Protein AF-A0A8T5GH36-F1 (afdb_monomer)

Sequence (280 aa):
MNLATSFGPLHVPHSVSSERVNAVKRALQWCDAITEGTSLWQRNTVEKHVVVERFVNGARVTLSPILAARQDFGDDKTGFSRHHLPVTVNDRPICVVPKRGILERNKSLLLHTDLVASLLLLLGSEDPPLEELPKTLGKVLYPKAFPGGRFDIFFSPERQRLHERFHDEVGTEEEAMAFFGALDERSWVHCLPLLDPHIYPECARFHAERILSRGIERRNGINIVWALDIIHTLDPEHYNERLPIFMSHPAEDVAQYAIENYQAVDSEDAWGAFSPLLGH

pLDDT: mean 86.12, std 11.24, range [41.28, 96.88]

Solvent-accessible surface area (backbone atoms only — not comparable to full-atom values): 16245 Å² total; per-residue (Å²): 89,79,42,86,50,96,36,29,78,42,80,43,62,88,87,61,52,70,66,58,52,53,50,48,51,53,26,50,51,47,40,48,53,56,46,70,73,37,88,72,45,44,81,43,80,54,100,74,27,37,32,40,31,33,76,46,84,90,39,44,39,38,38,32,58,50,51,15,44,38,46,63,71,67,49,76,87,67,87,49,61,90,76,41,44,53,34,26,49,72,88,39,80,46,78,41,62,78,70,89,85,63,54,71,85,55,54,79,71,56,46,41,24,50,53,48,31,49,47,55,56,52,54,69,42,99,77,47,65,69,93,78,43,56,69,58,55,33,33,74,51,38,48,90,81,47,72,87,53,89,64,53,72,78,67,36,70,65,52,53,51,50,52,53,46,44,69,75,67,39,91,48,49,70,40,46,44,52,54,55,69,72,44,53,81,74,61,40,66,73,48,53,86,73,50,45,57,88,78,25,45,68,46,36,48,54,52,21,51,58,50,61,73,62,48,85,81,59,86,57,36,70,59,50,46,49,24,51,52,52,40,41,74,77,39,57,88,60,34,59,79,61,25,63,80,33,46,78,36,92,38,65,68,31,11,50,51,25,57,75,69,48,72,62,89,46,73,65,52,38,45,67,63,49,57,78,75,66,67,134

Foldseek 3Di:
DWDQAPFFIADADPPDDPVLVVVLRVLSVLVVCLQVVAPQWDWDADPRGTWIWHDFQNKIKIFGSRLLSCLLRPDPPSPDDRQAGQMDINNHGWGDHDDPPQDPVVSNVDRSSNVSSVVSNQSRDNDRDLVPDRLRRSCVRPVVVRDDDPCCLVDVPLLVVLLVCCVVQDQALVSLQVSLVPDDPVSNLSCLVVDDCVRHVPSNQVQLCVVCVVDLPDLPLVSVLSSLVSCCVNPVPCSLVSLLSQLPRPHPSSNVSSVVPHDQPDPVSVCVSCVVVPDD

Nearest PDB structures (foldseek):
  7q1e-assembly1_D  TM=4.147E-01  e=7.047E-01  synthetic construct
  8rbz-assembly1_d  TM=4.712E-01  e=3.168E+00  Homo sapiens
  7cbb-assembly2_B  TM=3.049E-01  e=5.779E+00  Staphylococcus aureus
  8i79-assembly1_J  TM=2.086E-01  e=4.972E+00  Homo sapiens

Structure (mmCIF, N/CA/C/O backbone):
data_AF-A0A8T5GH36-F1
#
_entry.id   AF-A0A8T5GH36-F1
#
loop_
_atom_site.group_PDB
_atom_site.id
_atom_site.type_symbol
_atom_site.label_atom_id
_atom_site.label_alt_id
_atom_site.label_comp_id
_atom_site.label_asym_id
_atom_site.label_entity_id
_atom_site.label_seq_id
_atom_site.pdbx_PDB_ins_code
_atom_site.Cartn_x
_atom_site.Cartn_y
_atom_site.Cartn_z
_atom_site.occupancy
_atom_site.B_iso_or_equiv
_atom_site.auth_seq_id
_atom_site.auth_comp_id
_atom_site.auth_asym_id
_atom_site.auth_atom_id
_atom_site.pdbx_PDB_model_num
ATOM 1 N N . MET A 1 1 ? -27.228 -10.750 -2.777 1.00 87.12 1 MET A N 1
ATOM 2 C CA . MET A 1 1 ? -28.145 -10.246 -1.715 1.00 87.12 1 MET A CA 1
ATOM 3 C C . MET A 1 1 ? -27.610 -8.915 -1.202 1.00 87.12 1 MET A C 1
ATOM 5 O O . MET A 1 1 ? -26.400 -8.780 -1.154 1.00 87.12 1 MET A O 1
ATOM 9 N N . ASN A 1 2 ? -28.451 -7.952 -0.815 1.00 87.50 2 ASN A N 1
ATOM 10 C CA . ASN A 1 2 ? -27.979 -6.704 -0.197 1.00 87.50 2 ASN A CA 1
ATOM 11 C C . ASN A 1 2 ? -28.231 -6.731 1.314 1.00 87.50 2 ASN A C 1
ATOM 13 O O . ASN A 1 2 ? -29.319 -7.097 1.754 1.00 87.50 2 ASN A O 1
ATOM 17 N N . LEU A 1 3 ? -27.225 -6.349 2.094 1.00 88.69 3 LEU A N 1
ATOM 18 C CA . LEU A 1 3 ? -27.302 -6.183 3.540 1.00 88.69 3 LEU A CA 1
ATOM 19 C C . LEU A 1 3 ? -27.281 -4.698 3.885 1.00 88.69 3 LEU A C 1
ATOM 21 O O . LEU A 1 3 ? -26.401 -3.965 3.436 1.00 88.69 3 LEU A O 1
ATOM 25 N N . ALA A 1 4 ? -28.235 -4.270 4.707 1.00 88.56 4 ALA A N 1
ATOM 26 C CA . ALA A 1 4 ? -28.170 -2.977 5.371 1.00 88.56 4 ALA A CA 1
ATOM 27 C C . ALA A 1 4 ? -27.301 -3.113 6.628 1.00 88.56 4 ALA A C 1
ATOM 29 O O . ALA A 1 4 ? -27.509 -4.027 7.428 1.00 88.56 4 ALA A O 1
ATOM 30 N N . THR A 1 5 ? -26.320 -2.228 6.782 1.00 92.75 5 THR A N 1
ATOM 31 C CA . THR A 1 5 ? -25.414 -2.182 7.938 1.00 92.75 5 THR A CA 1
ATOM 32 C C . THR A 1 5 ? -25.326 -0.745 8.446 1.00 92.75 5 THR A C 1
ATOM 34 O O . THR A 1 5 ? -25.625 0.183 7.690 1.00 92.75 5 THR A O 1
ATOM 37 N N . SER A 1 6 ? -24.887 -0.542 9.691 1.00 90.69 6 SER A N 1
ATOM 38 C CA . SER A 1 6 ? -24.640 0.803 10.236 1.00 90.69 6 SER A CA 1
ATOM 39 C C . SER A 1 6 ? -23.535 1.557 9.484 1.00 90.69 6 SER A C 1
ATOM 41 O O . SER A 1 6 ? -23.492 2.783 9.516 1.00 90.69 6 SER A O 1
ATOM 43 N N . PHE A 1 7 ? -22.704 0.838 8.719 1.00 94.44 7 PHE A N 1
ATOM 44 C CA . PHE A 1 7 ? -21.643 1.402 7.885 1.00 94.44 7 PHE A CA 1
ATOM 45 C C . PHE A 1 7 ? -22.037 1.602 6.413 1.00 94.44 7 PHE A C 1
ATOM 47 O O . PHE A 1 7 ? -21.205 1.970 5.580 1.00 94.44 7 PHE A O 1
ATOM 54 N N . GLY A 1 8 ? -23.313 1.386 6.079 1.00 92.31 8 GLY A N 1
ATOM 55 C CA . GLY A 1 8 ? -23.867 1.545 4.736 1.00 92.31 8 GLY A CA 1
ATOM 56 C C . GLY A 1 8 ? -24.251 0.218 4.066 1.00 92.31 8 GLY A C 1
ATOM 57 O O . GLY A 1 8 ? -24.206 -0.851 4.685 1.00 92.31 8 GLY A O 1
ATOM 58 N N . PRO A 1 9 ? -24.685 0.264 2.796 1.00 91.69 9 PRO A N 1
ATOM 59 C CA . PRO A 1 9 ? -25.138 -0.919 2.075 1.00 91.69 9 PRO A CA 1
ATOM 60 C C . PRO A 1 9 ? -23.968 -1.825 1.666 1.00 91.69 9 PRO A C 1
ATOM 62 O O . PRO A 1 9 ? -22.951 -1.358 1.149 1.00 91.69 9 PRO A O 1
ATOM 65 N N . LEU A 1 10 ? -24.147 -3.136 1.837 1.00 92.50 10 LEU A N 1
ATOM 66 C CA . LEU A 1 10 ? -23.163 -4.164 1.494 1.00 92.50 10 LEU A CA 1
ATOM 67 C C . LEU A 1 10 ? -23.765 -5.199 0.541 1.00 92.50 10 LEU A C 1
ATOM 69 O O . LEU A 1 10 ? -24.755 -5.858 0.866 1.00 92.50 10 LEU A O 1
ATOM 73 N N . HIS A 1 11 ? -23.155 -5.367 -0.631 1.00 92.69 11 HIS A N 1
ATOM 74 C CA . HIS A 1 11 ? -23.522 -6.435 -1.554 1.00 92.69 11 HIS A CA 1
ATOM 75 C C . HIS A 1 11 ? -22.854 -7.751 -1.144 1.00 92.69 11 HIS A C 1
ATOM 77 O O . HIS A 1 11 ? -21.658 -7.793 -0.876 1.00 92.69 11 HIS A O 1
ATOM 83 N N . VAL A 1 12 ? -23.634 -8.828 -1.123 1.00 93.56 12 VAL A N 1
ATOM 84 C CA . VAL A 1 12 ? -23.190 -10.189 -0.813 1.00 93.56 12 VAL A CA 1
ATOM 85 C C . VAL A 1 12 ? -23.303 -11.044 -2.075 1.00 93.56 12 VAL A C 1
ATOM 87 O O . VAL A 1 12 ? -24.438 -11.285 -2.526 1.00 93.56 12 VAL A O 1
ATOM 90 N N . PRO A 1 13 ? -22.175 -11.527 -2.626 1.00 93.25 13 PRO A N 1
ATOM 91 C CA . PRO A 1 13 ? -22.171 -12.472 -3.733 1.00 93.25 13 PRO A CA 1
ATOM 92 C C . PRO A 1 13 ? -22.882 -13.779 -3.365 1.00 93.25 13 PRO A C 1
ATOM 94 O O . PRO A 1 13 ? -22.808 -14.247 -2.230 1.00 93.25 13 PRO A O 1
ATOM 97 N N . HIS A 1 14 ? -23.544 -14.404 -4.340 1.00 89.75 14 HIS A N 1
ATOM 98 C CA . HIS A 1 14 ? -24.264 -15.668 -4.132 1.00 89.75 14 HIS A CA 1
ATOM 99 C C . HIS A 1 14 ? -23.352 -16.844 -3.744 1.00 89.75 14 HIS A C 1
ATOM 101 O O . HIS A 1 14 ? -23.831 -17.820 -3.177 1.00 89.75 14 HIS A O 1
ATOM 107 N N . SER A 1 15 ? -22.052 -16.745 -4.032 1.00 91.19 15 SER A N 1
ATOM 108 C CA . SER A 1 15 ? -21.036 -17.747 -3.699 1.00 91.19 15 SER A CA 1
ATOM 109 C C . SER A 1 15 ? -20.626 -17.753 -2.222 1.00 91.19 15 SER A C 1
ATOM 111 O O . SER A 1 15 ? -19.972 -18.696 -1.779 1.00 91.19 15 SER A O 1
ATOM 113 N N . VAL A 1 16 ? -20.981 -16.724 -1.445 1.00 91.44 16 VAL A N 1
ATOM 114 C CA . VAL A 1 16 ? -20.579 -16.614 -0.036 1.00 91.44 16 VAL A CA 1
ATOM 115 C C . VAL A 1 16 ? -21.510 -17.442 0.851 1.00 91.44 16 VAL A C 1
ATOM 117 O O . VAL A 1 16 ? -22.733 -17.307 0.794 1.00 91.44 16 VAL A O 1
ATOM 120 N N . SER A 1 17 ? -20.934 -18.279 1.720 1.00 92.38 17 SER A N 1
ATOM 121 C CA . SER A 1 17 ? -21.704 -19.105 2.654 1.00 92.38 17 SER A CA 1
ATOM 122 C C . SER A 1 17 ? -22.460 -18.263 3.689 1.00 92.38 17 SER A C 1
ATOM 124 O O . SER A 1 17 ? -21.990 -17.216 4.142 1.00 92.38 17 SER A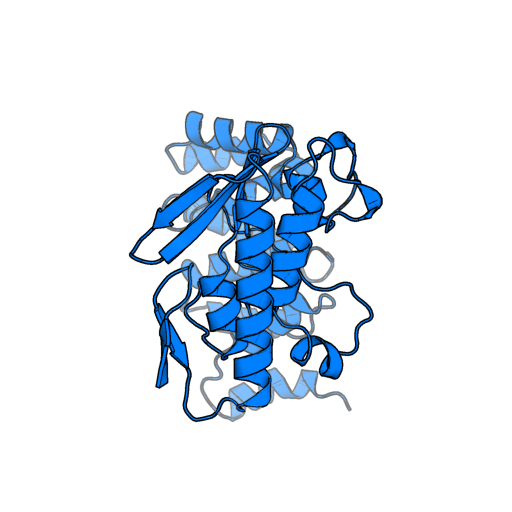 O 1
ATOM 126 N N . SER A 1 18 ? -23.619 -18.758 4.134 1.00 92.88 18 SER A N 1
ATOM 127 C CA . SER A 1 18 ? -24.413 -18.089 5.180 1.00 92.88 18 SER A CA 1
ATOM 128 C C . SER A 1 18 ? -23.639 -17.929 6.494 1.00 92.88 18 SER A C 1
ATOM 130 O O . SER A 1 18 ? -23.805 -16.932 7.193 1.00 92.88 18 SER A O 1
ATOM 132 N N . GLU A 1 19 ? -22.757 -18.879 6.813 1.00 93.56 19 GLU A N 1
ATOM 133 C CA . GLU A 1 19 ? -21.873 -18.809 7.978 1.00 93.56 19 GLU A CA 1
ATOM 134 C C . GLU A 1 19 ? -20.933 -17.600 7.901 1.00 93.56 19 GLU A C 1
ATOM 136 O O . GLU A 1 19 ? -20.883 -16.798 8.835 1.00 93.56 19 GLU A O 1
ATOM 141 N N . ARG A 1 20 ? -20.261 -17.406 6.759 1.00 92.69 20 ARG A N 1
ATOM 142 C CA . ARG A 1 20 ? -19.356 -16.270 6.548 1.00 92.69 20 ARG A CA 1
ATOM 143 C C . ARG A 1 20 ? -20.109 -14.943 6.566 1.00 92.69 20 ARG A C 1
ATOM 145 O O . ARG A 1 20 ? -19.644 -13.988 7.180 1.00 92.69 20 ARG A O 1
ATOM 152 N N . VAL A 1 21 ? -21.306 -14.898 5.978 1.00 94.88 21 VAL A N 1
ATOM 153 C CA . VAL A 1 21 ? -22.190 -13.722 6.049 1.00 94.88 21 VAL A CA 1
ATOM 154 C C . VAL A 1 21 ? -22.539 -13.368 7.495 1.00 94.88 21 VAL A C 1
ATOM 156 O O . VAL A 1 21 ? -22.466 -12.201 7.878 1.00 94.88 21 VAL A O 1
ATOM 159 N N . ASN A 1 22 ? -22.913 -14.354 8.311 1.00 94.38 22 ASN A N 1
ATOM 160 C CA . ASN A 1 22 ? -23.255 -14.127 9.715 1.00 94.38 22 ASN A CA 1
ATOM 161 C C . ASN A 1 22 ? -22.040 -13.697 10.542 1.00 94.38 22 ASN A C 1
ATOM 163 O O . ASN A 1 22 ? -22.172 -12.841 11.414 1.00 94.38 22 ASN A O 1
ATOM 167 N N . ALA A 1 23 ? -20.857 -14.246 10.261 1.00 94.12 23 ALA A N 1
ATOM 168 C CA . ALA A 1 23 ? -19.626 -13.836 10.923 1.00 94.12 23 ALA A CA 1
ATOM 169 C C . ALA A 1 23 ? -19.276 -12.368 10.618 1.00 94.12 23 ALA A C 1
ATOM 171 O O . ALA A 1 23 ? -19.115 -11.589 11.554 1.00 94.12 23 ALA A O 1
ATOM 172 N N . VAL A 1 24 ? -19.313 -11.960 9.343 1.00 95.31 24 VAL A N 1
ATOM 173 C CA . VAL A 1 24 ? -19.114 -10.557 8.927 1.00 95.31 24 VAL A CA 1
ATOM 174 C C . VAL A 1 24 ? -20.143 -9.625 9.576 1.00 95.31 24 VAL A C 1
ATOM 176 O O . VAL A 1 24 ? -19.784 -8.571 10.090 1.00 95.31 24 VAL A O 1
ATOM 179 N N . LYS A 1 25 ? -21.426 -10.014 9.630 1.00 95.44 25 LYS A N 1
ATOM 180 C CA . LYS A 1 25 ? -22.464 -9.217 10.312 1.00 95.44 25 LYS A CA 1
ATOM 181 C C . LYS A 1 25 ? -22.150 -8.983 11.789 1.00 95.44 25 LYS A C 1
ATOM 183 O O . LYS A 1 25 ? -22.282 -7.854 12.252 1.00 95.44 25 LYS A O 1
ATOM 188 N N . ARG A 1 26 ? -21.741 -10.026 12.519 1.00 95.38 26 ARG A N 1
ATOM 189 C CA . ARG A 1 26 ? -21.369 -9.902 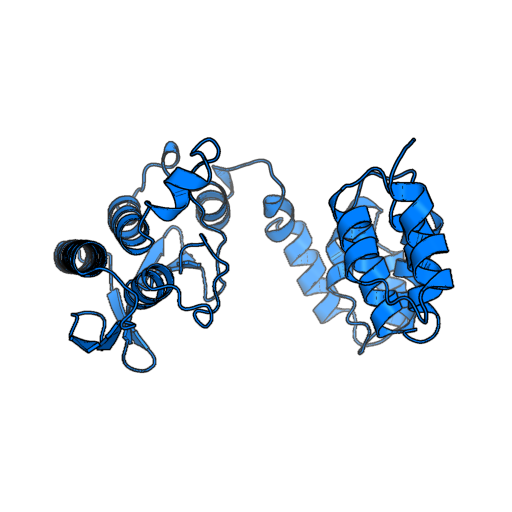13.939 1.00 95.38 26 ARG A CA 1
ATOM 190 C C . ARG A 1 26 ? -20.154 -8.995 14.123 1.00 95.38 26 ARG A C 1
ATOM 192 O O . ARG A 1 26 ? -20.168 -8.144 15.003 1.00 95.38 26 ARG A O 1
ATOM 199 N N . ALA A 1 27 ? -19.147 -9.124 13.264 1.00 95.56 27 ALA A N 1
ATOM 200 C CA . ALA A 1 27 ? -17.961 -8.274 13.303 1.00 95.56 27 ALA A CA 1
ATOM 201 C C . ALA A 1 27 ? -18.297 -6.791 13.056 1.00 95.56 27 ALA A C 1
ATOM 203 O O . ALA A 1 27 ? -17.801 -5.91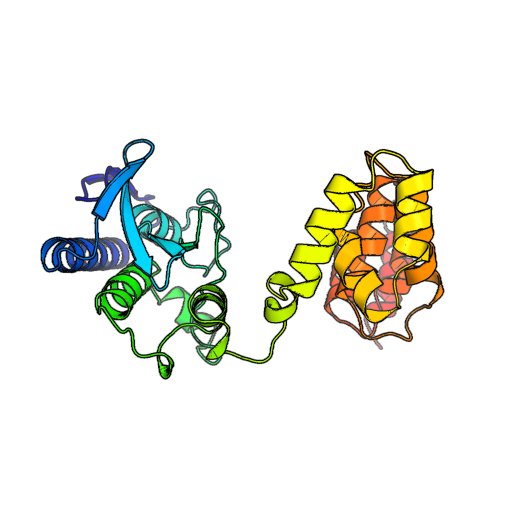0 13.758 1.00 95.56 27 ALA A O 1
ATOM 204 N N . LEU A 1 28 ? -19.195 -6.501 12.107 1.00 96.81 28 LEU A N 1
ATOM 205 C CA . LEU A 1 28 ? -19.696 -5.141 11.883 1.00 96.81 28 LEU A CA 1
ATOM 206 C C . LEU A 1 28 ? -20.479 -4.617 13.093 1.00 96.81 28 LEU A C 1
ATOM 208 O O . LEU A 1 28 ? -20.290 -3.468 13.470 1.00 96.81 28 LEU A O 1
ATOM 212 N N . GLN A 1 29 ? -21.293 -5.448 13.751 1.00 95.81 29 GLN A N 1
ATOM 213 C CA . GLN A 1 29 ? -21.968 -5.065 15.001 1.00 95.81 29 GLN A CA 1
ATOM 214 C C . GLN A 1 29 ? -20.974 -4.742 16.125 1.00 95.81 29 GLN A C 1
ATOM 216 O O . GLN A 1 29 ? -21.217 -3.833 16.912 1.00 95.81 29 GLN A O 1
ATOM 221 N N . TRP A 1 30 ? -19.837 -5.437 16.198 1.00 95.88 30 TRP A N 1
ATOM 222 C CA . TRP A 1 30 ? -18.770 -5.076 17.135 1.00 95.88 30 TRP A CA 1
ATOM 223 C C . TRP A 1 30 ? -18.108 -3.749 16.781 1.00 95.88 30 TRP A C 1
ATOM 225 O O . TRP A 1 30 ? -17.905 -2.932 17.673 1.00 95.88 30 TRP A O 1
ATOM 235 N N . CYS A 1 31 ? -17.820 -3.497 15.501 1.00 96.81 31 CYS A N 1
ATOM 236 C CA . CYS A 1 31 ? -17.315 -2.192 15.063 1.00 96.81 31 CYS A CA 1
ATOM 237 C C . CYS A 1 31 ? -18.281 -1.066 15.465 1.00 96.81 31 CYS A C 1
ATOM 239 O O . CYS A 1 31 ? -17.855 -0.007 15.926 1.00 96.81 31 CYS A O 1
ATOM 241 N N . ASP A 1 32 ? -19.582 -1.310 15.312 1.00 95.94 32 ASP A N 1
ATOM 242 C CA . ASP A 1 32 ? -20.649 -0.385 15.683 1.00 95.94 32 ASP A CA 1
ATOM 243 C C . ASP A 1 32 ? -20.619 -0.093 17.189 1.00 95.94 32 ASP A C 1
ATOM 245 O O . ASP A 1 32 ? -20.397 1.046 17.596 1.00 95.94 32 ASP A O 1
ATOM 249 N N . ALA A 1 33 ? -20.689 -1.140 18.012 1.00 95.38 33 ALA A N 1
ATOM 250 C CA . ALA A 1 33 ? -20.685 -1.026 19.466 1.00 95.38 33 ALA A CA 1
ATOM 251 C C . ALA A 1 33 ? -19.414 -0.355 20.018 1.00 95.38 33 ALA A C 1
ATOM 253 O O . ALA A 1 33 ? -19.503 0.473 20.922 1.00 95.38 33 ALA A O 1
ATOM 254 N N . ILE A 1 34 ? -18.233 -0.674 19.471 1.00 94.75 34 ILE A N 1
ATOM 255 C CA . ILE A 1 34 ? -16.966 -0.050 19.889 1.00 94.75 34 ILE A CA 1
ATOM 256 C C . ILE A 1 34 ? -16.997 1.451 19.606 1.00 94.75 34 ILE A C 1
ATOM 258 O O . ILE A 1 34 ? -16.596 2.241 20.453 1.00 94.75 34 ILE A O 1
ATOM 262 N N . THR A 1 35 ? -17.469 1.849 18.425 1.00 94.38 35 THR A N 1
ATOM 263 C CA . THR A 1 35 ? -17.446 3.256 17.997 1.00 94.38 35 THR A CA 1
ATOM 264 C C . THR A 1 35 ? -18.557 4.098 18.609 1.00 94.38 35 THR A C 1
ATOM 266 O O . THR A 1 35 ? -18.393 5.304 18.719 1.00 94.38 35 THR A O 1
ATOM 269 N N . GLU A 1 36 ? -19.657 3.488 19.049 1.00 92.31 36 GLU A N 1
ATOM 270 C CA . GLU A 1 36 ? -20.669 4.144 19.890 1.00 92.31 36 GLU A CA 1
ATOM 271 C C . GLU A 1 36 ? -20.243 4.245 21.358 1.00 92.31 36 GLU A C 1
ATOM 273 O O . GLU A 1 36 ? -20.607 5.198 22.044 1.00 92.31 36 GLU A O 1
ATOM 278 N N . GLY A 1 37 ? -19.460 3.280 21.845 1.00 89.44 37 GLY A N 1
ATOM 279 C CA . GLY A 1 37 ? -19.025 3.210 23.239 1.00 89.44 37 GLY A CA 1
ATOM 280 C C . GLY A 1 37 ? -17.894 4.170 23.623 1.00 89.44 37 GLY A C 1
ATOM 281 O O . GLY A 1 37 ? -17.556 4.252 24.802 1.00 89.44 37 GLY A O 1
ATOM 282 N N . THR A 1 38 ? -17.291 4.888 22.670 1.00 87.94 38 THR A N 1
ATOM 283 C CA . THR A 1 38 ? -16.185 5.825 22.927 1.00 87.94 38 THR A CA 1
ATOM 284 C C . THR A 1 38 ? -16.295 7.084 22.074 1.00 87.94 38 THR A C 1
ATOM 286 O O . THR A 1 38 ? -16.593 7.020 20.886 1.00 87.94 38 THR A O 1
ATOM 289 N N . SER A 1 39 ? -15.991 8.242 22.664 1.00 89.12 39 SER A N 1
ATOM 290 C CA . SER A 1 39 ? -15.969 9.533 21.963 1.00 89.12 39 SER A CA 1
ATOM 291 C C . SER A 1 39 ? -14.692 9.772 21.153 1.00 89.12 39 SER A C 1
ATOM 293 O O . SER A 1 39 ? -14.588 10.789 20.471 1.00 89.12 39 SER A O 1
ATOM 295 N N . LEU A 1 40 ? -13.705 8.872 21.240 1.00 92.56 40 LEU A N 1
ATOM 296 C CA . LEU A 1 40 ? -12.442 8.999 20.503 1.00 92.56 40 LEU A CA 1
ATOM 297 C C . LEU A 1 40 ? -12.616 8.786 19.001 1.00 92.56 40 LEU A C 1
ATOM 299 O O . LEU A 1 40 ? -11.811 9.278 18.215 1.00 92.56 40 LEU A O 1
ATOM 303 N N . TRP A 1 41 ? -13.643 8.035 18.608 1.00 95.81 41 TRP A N 1
ATOM 304 C CA . TRP A 1 41 ? -13.949 7.747 17.217 1.00 95.81 41 TRP A CA 1
ATOM 305 C C . TRP A 1 41 ? -15.022 8.700 16.694 1.00 95.81 41 TRP A C 1
ATOM 307 O O . TRP A 1 41 ? -16.086 8.861 17.285 1.00 95.81 41 TRP A O 1
ATOM 317 N N . GLN A 1 42 ? -14.759 9.292 15.537 1.00 95.50 42 GLN A N 1
ATOM 318 C CA . GLN A 1 42 ? -15.705 10.093 14.775 1.00 95.50 42 GLN A CA 1
ATOM 319 C C . GLN A 1 42 ? -16.204 9.277 13.588 1.00 95.50 42 GLN A C 1
ATOM 321 O O . GLN A 1 42 ? -15.423 8.668 12.858 1.00 95.50 42 GLN A O 1
ATOM 326 N N . ARG A 1 43 ? -17.520 9.252 13.390 1.00 95.00 43 ARG A N 1
ATOM 327 C CA . ARG A 1 43 ? -18.145 8.586 12.246 1.00 95.00 43 ARG A CA 1
ATOM 328 C C . ARG A 1 43 ? -18.362 9.605 11.135 1.00 95.00 43 ARG A C 1
ATOM 330 O O . ARG A 1 43 ? -19.133 10.542 11.316 1.00 95.00 43 ARG A O 1
ATOM 337 N N . ASN A 1 44 ? -17.731 9.385 9.987 1.00 93.69 44 ASN A N 1
ATOM 338 C CA . ASN A 1 44 ? -17.832 10.259 8.820 1.00 93.69 44 ASN A CA 1
ATOM 339 C C . ASN A 1 44 ? -18.414 9.495 7.630 1.00 93.69 44 ASN A C 1
ATOM 341 O O . ASN A 1 44 ? -18.112 8.323 7.426 1.00 93.69 44 ASN A O 1
ATOM 345 N N . THR A 1 45 ? -19.275 10.147 6.846 1.00 92.00 45 THR A N 1
ATOM 346 C CA . THR A 1 45 ? -19.888 9.523 5.663 1.00 92.00 45 THR A CA 1
ATOM 347 C C . THR A 1 45 ? -19.122 9.911 4.401 1.00 92.00 45 THR A C 1
ATOM 349 O O . THR A 1 45 ? -19.051 11.088 4.062 1.00 92.00 45 THR A O 1
ATOM 352 N N . VAL A 1 46 ? -18.601 8.918 3.682 1.00 86.50 46 VAL A N 1
ATOM 353 C CA . VAL A 1 46 ? -17.870 9.050 2.415 1.00 86.50 46 VAL A CA 1
ATOM 354 C C . VAL A 1 46 ? -18.552 8.171 1.372 1.00 86.50 46 VAL A C 1
ATOM 356 O O . VAL A 1 46 ? -18.731 6.978 1.595 1.00 86.50 46 VAL A O 1
ATOM 359 N N . GLU A 1 47 ? -18.983 8.753 0.249 1.00 79.00 47 GLU A N 1
ATOM 360 C CA . GLU A 1 47 ? -19.571 8.022 -0.891 1.00 79.00 47 GLU A CA 1
ATOM 361 C C . GLU A 1 47 ? -20.641 6.973 -0.505 1.00 79.00 47 GLU A C 1
ATOM 363 O O . GLU A 1 47 ? -20.718 5.892 -1.085 1.00 79.00 47 GLU A O 1
ATOM 368 N N . LYS A 1 48 ? -21.515 7.320 0.457 1.00 83.50 48 LYS A N 1
ATOM 369 C CA . LYS A 1 48 ? -22.611 6.482 1.013 1.00 83.50 48 LYS A CA 1
ATOM 370 C C . LYS A 1 48 ? -22.179 5.394 2.006 1.00 83.50 48 LYS A C 1
ATOM 372 O O . LYS A 1 48 ? -22.988 4.534 2.363 1.00 83.50 48 LYS A O 1
ATOM 377 N N . HIS A 1 49 ? -20.945 5.450 2.481 1.00 90.12 49 HIS A N 1
ATOM 378 C CA . HIS A 1 49 ? -20.394 4.546 3.480 1.00 90.12 49 HIS A CA 1
ATOM 379 C C . HIS A 1 49 ? -19.917 5.306 4.705 1.00 90.12 49 HIS A C 1
ATOM 381 O O . HIS A 1 49 ? -19.434 6.427 4.586 1.00 90.12 49 HIS A O 1
ATOM 387 N N . VAL A 1 50 ? -20.033 4.696 5.882 1.00 94.19 50 VAL A N 1
ATOM 388 C CA . VAL A 1 50 ? -19.485 5.285 7.106 1.00 94.19 50 VAL A CA 1
ATOM 389 C C . VAL A 1 50 ? -18.074 4.754 7.315 1.00 94.19 50 VAL A C 1
ATOM 391 O O . VAL A 1 50 ? -17.857 3.543 7.396 1.00 94.19 50 VAL A O 1
ATOM 394 N N . VAL A 1 51 ? -17.126 5.676 7.408 1.00 95.19 51 VAL A N 1
ATOM 395 C CA . VAL A 1 51 ? -15.766 5.429 7.883 1.00 95.19 51 VAL A CA 1
ATOM 396 C C . VAL A 1 51 ? -15.640 5.920 9.318 1.00 95.19 51 VAL A C 1
ATOM 398 O O . VAL A 1 51 ? -16.406 6.772 9.777 1.00 95.19 51 VAL A O 1
ATOM 401 N N . VAL A 1 52 ? -14.674 5.360 10.033 1.00 96.88 52 VAL A N 1
ATOM 402 C CA . VAL A 1 52 ? -14.406 5.697 11.426 1.00 96.88 52 VAL A CA 1
ATOM 403 C C . VAL A 1 52 ? -13.035 6.342 11.511 1.00 96.88 52 VAL A C 1
ATOM 405 O O . VAL A 1 52 ? -12.049 5.767 11.051 1.00 96.88 52 VAL A O 1
ATOM 408 N N . GLU A 1 53 ? -12.976 7.533 12.089 1.00 96.62 53 GLU A N 1
ATOM 409 C CA . GLU A 1 53 ? -11.791 8.380 12.093 1.00 96.62 53 GLU A CA 1
ATOM 410 C C . GLU A 1 53 ? -11.417 8.821 13.499 1.00 96.62 53 GLU A C 1
ATOM 412 O O . GLU A 1 53 ? -12.276 9.010 14.356 1.00 96.62 53 GLU A O 1
ATOM 417 N N . ARG A 1 54 ? -10.125 9.013 13.738 1.00 95.19 54 ARG A N 1
ATOM 418 C CA . ARG A 1 54 ? -9.615 9.661 14.950 1.00 95.19 54 ARG A CA 1
ATOM 419 C C . ARG A 1 54 ? -8.220 10.205 14.718 1.00 95.19 54 ARG A C 1
ATOM 421 O O . ARG A 1 54 ? -7.539 9.801 13.776 1.00 95.19 54 ARG A O 1
ATOM 428 N N . PHE A 1 55 ? -7.749 11.025 15.645 1.00 92.69 55 PHE A N 1
ATOM 429 C CA . PHE A 1 55 ? -6.341 11.392 15.707 1.00 92.69 55 PHE A CA 1
ATOM 430 C C . PHE A 1 55 ? -5.598 10.474 16.682 1.00 92.69 55 PHE A C 1
ATOM 432 O O . PHE A 1 55 ? -6.079 10.181 17.775 1.00 92.69 55 PHE A O 1
ATOM 439 N N . VAL A 1 56 ? -4.428 9.990 16.272 1.00 92.06 56 VAL A N 1
ATOM 440 C CA . VAL A 1 56 ? -3.495 9.222 17.106 1.00 92.06 56 VAL A CA 1
ATOM 441 C C . VAL A 1 56 ? -2.119 9.835 16.927 1.00 92.06 56 VAL A C 1
ATOM 443 O O . VAL A 1 56 ? -1.610 9.872 15.809 1.00 92.06 56 VAL A O 1
ATOM 446 N N . ASN A 1 57 ? -1.534 10.344 18.012 1.00 87.44 57 ASN A N 1
ATOM 447 C CA . ASN A 1 57 ? -0.229 11.012 17.997 1.00 87.44 57 ASN A CA 1
ATOM 448 C C . ASN A 1 57 ? -0.077 12.051 16.858 1.00 87.44 57 ASN A C 1
ATOM 450 O O . ASN A 1 57 ? 0.917 12.080 16.137 1.00 87.44 57 ASN A O 1
ATOM 454 N N . GLY A 1 58 ? -1.110 12.876 16.652 1.00 83.44 58 GLY A N 1
ATOM 455 C CA . GLY A 1 58 ? -1.132 13.926 15.626 1.00 83.44 58 GLY A CA 1
ATOM 456 C C . GLY A 1 58 ? -1.433 13.462 14.195 1.00 83.44 58 GLY A C 1
ATOM 457 O O . GLY A 1 58 ? -1.607 14.309 13.323 1.00 83.44 58 GLY A O 1
ATOM 458 N N . ALA A 1 59 ? -1.550 12.158 13.935 1.00 87.38 59 ALA A N 1
ATOM 459 C CA . ALA A 1 59 ? -1.917 11.623 12.625 1.00 87.38 59 ALA A CA 1
ATOM 460 C C . ALA A 1 59 ? -3.398 11.215 12.579 1.00 87.38 59 ALA A C 1
ATOM 462 O O . ALA A 1 59 ? -3.914 10.629 13.533 1.00 87.38 59 ALA A O 1
ATOM 463 N N . ARG A 1 60 ? -4.085 11.496 11.465 1.00 92.69 60 ARG A N 1
ATOM 464 C CA . ARG A 1 60 ? -5.481 11.087 11.254 1.00 92.69 60 ARG A CA 1
ATOM 465 C C . ARG A 1 60 ? -5.522 9.637 10.792 1.00 92.69 60 ARG A C 1
ATOM 467 O O . ARG A 1 60 ? -5.033 9.331 9.710 1.00 92.69 60 ARG A O 1
ATOM 474 N N . VAL A 1 61 ? -6.097 8.760 11.604 1.00 95.94 61 VAL A N 1
ATOM 475 C CA . VAL A 1 61 ? -6.317 7.346 11.285 1.00 95.94 61 VAL A CA 1
ATOM 476 C C . VAL A 1 61 ? -7.753 7.168 10.825 1.00 95.94 61 VAL A C 1
ATOM 478 O O . VAL A 1 61 ? -8.670 7.516 11.569 1.00 95.94 61 VAL A O 1
ATOM 481 N N . THR A 1 62 ? -7.939 6.573 9.650 1.00 96.44 62 THR A N 1
ATOM 482 C CA . THR A 1 62 ? -9.258 6.242 9.100 1.00 96.44 62 THR A CA 1
ATOM 483 C C . THR A 1 62 ? -9.355 4.735 8.874 1.00 96.44 62 THR A C 1
ATOM 485 O O . THR A 1 62 ? -8.490 4.117 8.249 1.00 96.44 62 THR A O 1
ATOM 488 N N . LEU A 1 63 ? -10.420 4.131 9.397 1.00 96.19 63 LEU A N 1
ATOM 489 C CA . LEU A 1 63 ? -10.758 2.718 9.245 1.00 96.19 63 LEU A CA 1
ATOM 490 C C . LEU A 1 63 ? -12.093 2.587 8.516 1.00 96.19 63 LEU A C 1
ATOM 492 O O . LEU A 1 63 ? -13.047 3.308 8.814 1.00 96.19 63 LEU A O 1
ATOM 496 N N . SER A 1 64 ? -12.179 1.635 7.586 1.00 95.25 64 SER A N 1
ATOM 497 C CA . SER A 1 64 ? -13.403 1.390 6.817 1.00 95.25 64 SER A CA 1
ATOM 498 C C . SER A 1 64 ? -13.951 -0.026 7.035 1.00 95.25 64 SER A C 1
ATOM 500 O O . SER A 1 64 ? -13.553 -0.963 6.333 1.00 95.25 64 SER A O 1
ATOM 502 N N . PRO A 1 65 ? -14.897 -0.208 7.981 1.00 96.25 65 PRO A N 1
ATOM 503 C CA . PRO A 1 65 ? -15.524 -1.508 8.230 1.00 96.25 65 PRO A CA 1
ATOM 504 C C . PRO A 1 65 ? -16.224 -2.081 6.993 1.00 96.25 65 PRO A C 1
ATOM 506 O O . PRO A 1 65 ? -16.190 -3.290 6.764 1.00 96.25 65 PRO A O 1
ATOM 509 N N . ILE A 1 66 ? -16.817 -1.225 6.151 1.00 95.00 66 ILE A N 1
ATOM 510 C CA . ILE A 1 66 ? -17.508 -1.684 4.943 1.00 95.00 66 ILE A CA 1
ATOM 511 C C . ILE A 1 66 ? -16.537 -2.217 3.884 1.00 95.00 66 ILE A C 1
ATOM 513 O O . ILE A 1 66 ? -16.845 -3.207 3.223 1.00 95.00 66 ILE A O 1
ATOM 517 N N . LEU A 1 67 ? -15.362 -1.593 3.725 1.00 94.31 67 LEU A N 1
ATOM 518 C CA . LEU A 1 67 ? -14.356 -2.069 2.775 1.00 94.31 67 LEU A CA 1
ATOM 519 C C . LEU A 1 67 ? -13.773 -3.399 3.248 1.00 94.31 67 LEU A C 1
ATOM 521 O O . LEU A 1 67 ? -13.589 -4.299 2.435 1.00 94.31 67 LEU A O 1
ATOM 525 N N . ALA A 1 68 ? -13.600 -3.573 4.560 1.00 94.75 68 ALA A N 1
ATOM 526 C CA . ALA A 1 68 ? -13.162 -4.843 5.131 1.00 94.75 68 ALA A CA 1
ATOM 527 C C . ALA A 1 68 ? -14.186 -5.950 4.854 1.00 94.75 68 ALA A C 1
ATOM 529 O O . ALA A 1 68 ? -13.828 -7.040 4.416 1.00 94.75 68 ALA A O 1
ATOM 530 N N . ALA A 1 69 ? -15.476 -5.645 5.012 1.00 95.31 69 ALA A N 1
ATOM 531 C CA . ALA A 1 69 ? -16.549 -6.586 4.712 1.00 95.31 69 ALA A CA 1
ATOM 532 C C . ALA A 1 69 ? -16.600 -6.968 3.222 1.00 95.31 69 ALA A C 1
ATOM 534 O O . ALA A 1 69 ? -16.846 -8.126 2.885 1.00 95.31 69 ALA A O 1
ATOM 535 N N . ARG A 1 70 ? -16.326 -6.016 2.319 1.00 93.56 70 ARG A N 1
ATOM 536 C CA . ARG A 1 70 ? -16.187 -6.284 0.879 1.00 93.56 70 ARG A CA 1
ATOM 537 C C . ARG A 1 70 ? -15.013 -7.218 0.587 1.00 93.56 70 ARG A C 1
ATOM 539 O O . ARG A 1 70 ? -15.202 -8.208 -0.119 1.00 93.56 70 ARG A O 1
ATOM 546 N N . GLN A 1 71 ? -13.847 -6.976 1.189 1.00 91.94 71 GLN A N 1
ATOM 547 C CA . GLN A 1 71 ? -12.694 -7.878 1.070 1.00 91.94 71 GLN A CA 1
ATOM 548 C C . GLN A 1 71 ? -13.010 -9.278 1.613 1.00 91.94 71 GLN A C 1
ATOM 550 O O . GLN A 1 71 ? -12.637 -10.281 1.003 1.00 91.94 71 GLN A O 1
ATOM 555 N N . ASP A 1 72 ? -13.760 -9.376 2.713 1.00 92.50 72 ASP A N 1
ATOM 556 C CA . ASP A 1 72 ? -14.197 -10.662 3.259 1.00 92.50 72 ASP A CA 1
ATOM 557 C C . ASP A 1 72 ? -15.149 -11.422 2.339 1.00 92.50 72 ASP A C 1
ATOM 559 O O . ASP A 1 72 ? -15.199 -12.651 2.409 1.00 92.50 72 ASP A O 1
ATOM 563 N N . PHE A 1 73 ? -15.856 -10.734 1.449 1.00 92.06 73 PHE A N 1
ATOM 564 C CA . PHE A 1 73 ? -16.673 -11.342 0.402 1.00 92.06 73 PHE A CA 1
ATOM 565 C C . PHE A 1 73 ? -15.941 -11.522 -0.933 1.00 92.06 73 PHE A C 1
ATOM 567 O O . PHE A 1 73 ? -16.544 -12.020 -1.882 1.00 92.06 73 PHE A O 1
ATOM 574 N N . GLY A 1 74 ? -14.644 -11.210 -0.985 1.00 87.88 74 GLY A N 1
ATOM 575 C CA . GLY A 1 74 ? -13.790 -11.437 -2.149 1.00 87.88 74 GLY A CA 1
ATOM 576 C C . GLY A 1 74 ? -13.819 -10.320 -3.191 1.00 87.88 74 GLY A C 1
ATOM 577 O O . GLY A 1 74 ? -13.475 -10.583 -4.337 1.00 87.88 74 GLY A O 1
ATOM 578 N N . ASP A 1 75 ? -14.229 -9.106 -2.819 1.00 86.56 75 ASP A N 1
ATOM 579 C CA . ASP A 1 75 ? -14.141 -7.929 -3.689 1.00 86.56 75 ASP A CA 1
ATOM 580 C C . ASP A 1 75 ? -12.682 -7.457 -3.821 1.00 86.56 75 ASP A C 1
ATOM 582 O O . ASP A 1 75 ? -12.019 -7.143 -2.826 1.00 86.56 75 ASP A O 1
ATOM 586 N N . ASP A 1 76 ? -12.185 -7.405 -5.053 1.00 78.25 76 ASP A N 1
ATOM 587 C CA . ASP A 1 76 ? -10.844 -6.948 -5.420 1.00 78.25 76 ASP A CA 1
ATOM 588 C C . ASP A 1 76 ? -10.781 -5.437 -5.708 1.00 78.25 76 ASP A C 1
ATOM 590 O O . ASP A 1 76 ? -9.696 -4.856 -5.742 1.00 78.25 76 ASP A O 1
ATOM 594 N N . LYS A 1 77 ? -11.927 -4.752 -5.816 1.00 82.50 77 LYS A N 1
ATOM 595 C CA . LYS A 1 77 ? -12.031 -3.316 -6.145 1.00 82.50 77 LYS A CA 1
ATOM 596 C C . LYS A 1 77 ? -12.089 -2.414 -4.916 1.00 82.50 77 LYS A C 1
ATOM 598 O O . LYS A 1 77 ? -12.703 -1.351 -4.934 1.00 82.50 77 LYS A O 1
ATOM 603 N N . THR A 1 78 ? -11.450 -2.828 -3.828 1.00 81.44 78 THR A N 1
ATOM 604 C CA . THR A 1 78 ? -11.441 -2.064 -2.569 1.00 81.44 78 THR A CA 1
ATOM 605 C C . THR A 1 78 ? -10.290 -1.067 -2.466 1.00 81.44 78 THR A C 1
ATOM 607 O O . THR A 1 78 ? -10.280 -0.255 -1.546 1.00 81.44 78 THR A O 1
ATOM 610 N N . GLY A 1 79 ? -9.323 -1.117 -3.391 1.00 81.12 79 GLY A N 1
ATOM 611 C CA . GLY A 1 79 ? -8.098 -0.311 -3.338 1.00 81.12 79 GLY A CA 1
ATOM 612 C C . GLY A 1 79 ? -7.039 -0.850 -2.366 1.00 81.12 79 GLY A C 1
ATOM 613 O O . GLY A 1 79 ? -5.970 -0.258 -2.242 1.00 81.12 79 GLY A O 1
ATOM 614 N N . PHE A 1 80 ? -7.308 -1.980 -1.704 1.00 84.81 80 PHE A N 1
ATOM 615 C CA . PHE A 1 80 ? -6.380 -2.654 -0.799 1.00 84.81 80 PHE A CA 1
ATOM 616 C C . PHE A 1 80 ? -6.049 -4.052 -1.317 1.00 84.81 80 PHE A C 1
ATOM 618 O O . PHE A 1 80 ? -6.933 -4.820 -1.699 1.00 84.81 80 PHE A O 1
ATOM 625 N N . SER A 1 81 ? -4.765 -4.404 -1.281 1.00 80.31 81 SER A N 1
ATOM 626 C CA . SER A 1 81 ? -4.297 -5.737 -1.653 1.00 80.31 81 SER A CA 1
ATOM 627 C C . SER A 1 81 ? -4.943 -6.824 -0.789 1.00 80.31 81 SER A C 1
ATOM 629 O O . SER A 1 81 ? -5.267 -6.617 0.383 1.00 80.31 81 SER A O 1
ATOM 631 N N . ARG A 1 82 ? -5.071 -8.033 -1.344 1.00 73.06 82 ARG A N 1
ATOM 632 C CA . ARG A 1 82 ? -5.596 -9.204 -0.628 1.00 73.06 82 ARG A CA 1
ATOM 633 C C . ARG A 1 82 ? -4.853 -9.383 0.708 1.00 73.06 82 ARG A C 1
ATOM 635 O O . ARG A 1 82 ? -3.625 -9.312 0.737 1.00 73.06 82 ARG A O 1
ATOM 642 N N . HIS A 1 83 ? -5.589 -9.587 1.804 1.00 79.19 83 HIS A N 1
ATOM 643 C CA . HIS A 1 83 ? -5.070 -9.716 3.181 1.00 79.19 83 HIS A CA 1
ATOM 644 C C . HIS A 1 83 ? -4.549 -8.435 3.851 1.00 79.19 83 HIS A C 1
ATOM 646 O O . HIS A 1 83 ? -4.021 -8.514 4.964 1.00 79.19 83 HIS A O 1
ATOM 652 N N . HIS A 1 84 ? -4.696 -7.274 3.214 1.00 86.25 84 HIS A N 1
ATOM 653 C CA . HIS A 1 84 ? -4.394 -5.988 3.834 1.00 86.25 84 HIS A CA 1
ATOM 654 C C . HIS A 1 84 ? -5.661 -5.367 4.397 1.00 86.25 84 HIS A C 1
ATOM 656 O O . HIS A 1 84 ? -6.704 -5.385 3.747 1.00 86.25 84 HIS A O 1
ATOM 662 N N . LEU A 1 85 ? -5.563 -4.805 5.598 1.00 91.06 85 LEU A N 1
ATOM 663 C CA . LEU A 1 85 ? -6.684 -4.099 6.205 1.00 91.06 85 LEU A CA 1
ATOM 664 C C . LEU A 1 85 ? -6.905 -2.737 5.542 1.00 91.06 85 LEU A C 1
ATOM 666 O O . LEU A 1 85 ? -5.927 -2.067 5.202 1.00 91.06 85 LEU A O 1
ATOM 670 N N . PRO A 1 86 ? -8.168 -2.290 5.424 1.00 90.56 86 PRO A N 1
ATOM 671 C CA . PRO A 1 86 ? -8.511 -0.992 4.867 1.00 90.56 86 PRO A CA 1
ATOM 672 C C . PRO A 1 86 ? -8.306 0.105 5.916 1.00 90.56 86 PRO A C 1
ATOM 674 O O . PRO A 1 86 ? -9.256 0.646 6.491 1.00 90.56 86 PRO A O 1
ATOM 677 N N . VAL A 1 87 ? -7.035 0.381 6.200 1.00 93.69 87 VAL A N 1
ATOM 678 C CA . VAL A 1 87 ? -6.581 1.433 7.107 1.00 93.69 87 VAL A CA 1
ATOM 679 C C . VAL A 1 87 ? -5.781 2.463 6.329 1.00 93.69 87 VAL A C 1
ATOM 681 O O . VAL A 1 87 ? -4.866 2.125 5.571 1.00 93.69 87 VAL A O 1
ATOM 684 N N . THR A 1 88 ? -6.110 3.731 6.539 1.00 91.56 88 THR A N 1
ATOM 685 C CA . THR A 1 88 ? -5.321 4.849 6.033 1.00 91.56 88 THR A CA 1
ATOM 686 C C . THR A 1 88 ? -4.832 5.713 7.187 1.00 91.56 88 THR A C 1
ATOM 688 O O . THR A 1 88 ? -5.458 5.797 8.247 1.00 91.56 88 THR A O 1
ATOM 691 N N . VAL A 1 89 ? -3.675 6.339 6.987 1.00 90.00 89 VAL A N 1
ATOM 692 C CA . VAL A 1 89 ? -3.150 7.376 7.872 1.00 90.00 89 VAL A CA 1
ATOM 693 C C . VAL A 1 89 ?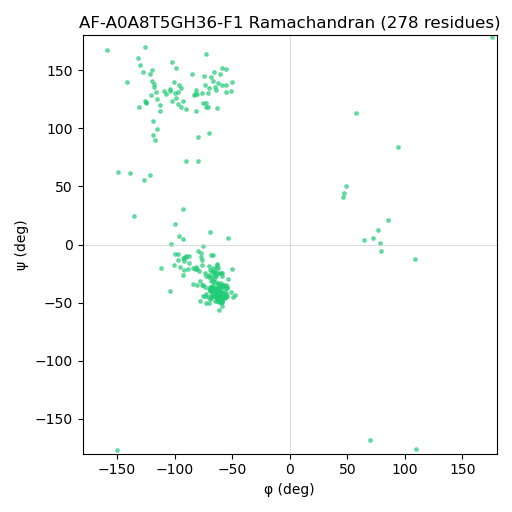 -2.854 8.605 7.030 1.00 90.00 89 VAL A C 1
ATOM 695 O O . VAL A 1 89 ? -2.107 8.511 6.057 1.00 90.00 89 VAL A O 1
ATOM 698 N N . ASN A 1 90 ? -3.458 9.740 7.385 1.00 86.69 90 ASN A N 1
ATOM 699 C CA . ASN A 1 90 ? -3.434 10.972 6.590 1.00 86.69 90 ASN A CA 1
ATOM 700 C C . ASN A 1 90 ? -3.783 10.693 5.114 1.00 86.69 90 ASN A C 1
ATOM 702 O O . ASN A 1 90 ? -3.021 11.034 4.213 1.00 86.69 90 ASN A O 1
ATOM 706 N N . ASP A 1 91 ? -4.891 9.974 4.897 1.00 83.69 91 ASP A N 1
ATOM 707 C CA . ASP A 1 91 ? -5.419 9.576 3.580 1.00 83.69 91 ASP A CA 1
ATOM 708 C C . ASP A 1 91 ? -4.538 8.618 2.763 1.00 83.69 91 ASP A C 1
ATOM 710 O O . ASP A 1 91 ? -4.896 8.244 1.648 1.00 83.69 91 ASP A O 1
ATOM 714 N N . ARG A 1 92 ? -3.412 8.150 3.315 1.00 83.06 92 ARG A N 1
ATOM 715 C CA . ARG A 1 92 ? -2.529 7.185 2.648 1.00 83.06 92 ARG A CA 1
ATOM 716 C C . ARG A 1 92 ? -2.772 5.767 3.165 1.00 83.06 92 ARG A C 1
ATOM 718 O O . ARG A 1 92 ? -2.76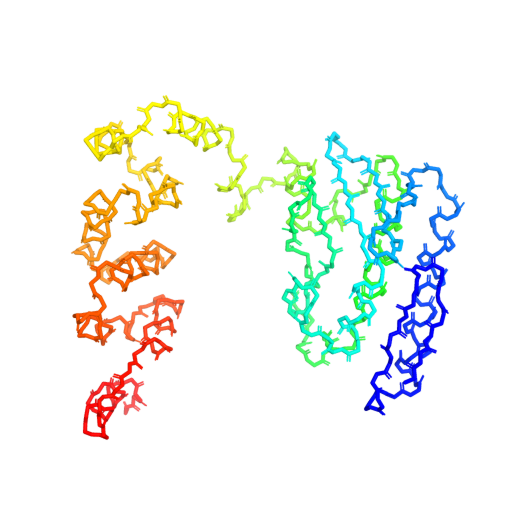6 5.575 4.382 1.00 83.06 92 ARG A O 1
ATOM 725 N N . PRO A 1 93 ? -2.953 4.762 2.291 1.00 85.50 93 PRO A N 1
ATOM 726 C CA . PRO A 1 93 ? -3.144 3.378 2.714 1.00 85.50 93 PRO A CA 1
ATOM 727 C C . PRO A 1 93 ? -1.903 2.845 3.430 1.00 85.50 93 PRO A C 1
ATOM 729 O O . PRO A 1 93 ? -0.778 2.997 2.952 1.00 85.50 93 PRO A O 1
ATOM 732 N N . ILE A 1 94 ? -2.107 2.195 4.577 1.00 85.69 94 ILE A N 1
ATOM 733 C CA . ILE A 1 94 ? -1.032 1.587 5.364 1.00 85.69 94 ILE A CA 1
ATOM 734 C C . ILE A 1 94 ? -1.126 0.067 5.285 1.00 85.69 94 ILE A C 1
ATOM 736 O O . ILE A 1 94 ? -2.172 -0.535 5.517 1.00 85.69 94 ILE A O 1
ATOM 740 N N . CYS A 1 95 ? 0.008 -0.576 5.005 1.00 84.50 95 CYS A N 1
ATOM 741 C CA . CYS A 1 95 ? 0.107 -2.030 4.969 1.00 84.50 95 CYS A CA 1
ATOM 742 C C . CYS A 1 95 ? -0.015 -2.613 6.386 1.00 84.50 95 CYS A C 1
ATOM 744 O O . CYS A 1 95 ? 0.970 -2.708 7.126 1.00 84.50 95 CYS A O 1
ATOM 746 N N . VAL A 1 96 ? -1.226 -3.023 6.762 1.00 86.06 96 VAL A N 1
ATOM 747 C CA . VAL A 1 96 ? -1.482 -3.811 7.971 1.00 86.06 96 VAL A CA 1
ATOM 748 C C . VAL A 1 96 ? -1.952 -5.196 7.565 1.00 86.06 96 VAL A C 1
ATOM 750 O O . VAL A 1 96 ? -2.968 -5.347 6.893 1.00 86.06 96 VAL A O 1
ATOM 753 N N . VAL A 1 97 ? -1.189 -6.202 7.985 1.00 82.62 97 VAL A N 1
ATOM 754 C CA . VAL A 1 97 ? -1.406 -7.612 7.653 1.00 82.62 97 VAL A CA 1
ATOM 755 C C . VAL A 1 97 ? -1.388 -8.465 8.923 1.00 82.62 97 VAL A C 1
ATOM 757 O O . VAL A 1 97 ? -0.729 -8.089 9.900 1.00 82.62 97 VAL A O 1
ATOM 760 N N . PRO A 1 98 ? -2.048 -9.637 8.924 1.00 74.31 98 PRO A N 1
ATOM 761 C CA . PRO A 1 98 ? -1.943 -10.598 10.017 1.00 74.31 98 PRO A CA 1
ATOM 762 C C . PRO A 1 98 ? -0.491 -11.004 10.313 1.00 74.31 98 PRO A C 1
ATOM 764 O O . PRO A 1 98 ? 0.367 -11.031 9.425 1.00 74.31 98 PRO A O 1
ATOM 767 N N . LYS A 1 99 ? -0.211 -11.365 11.572 1.00 72.50 99 LYS A N 1
ATOM 768 C CA . LYS A 1 99 ? 1.135 -11.738 12.037 1.00 72.50 99 LYS A CA 1
ATOM 769 C C . LYS A 1 99 ? 1.730 -12.881 11.197 1.00 72.50 99 LYS A C 1
ATOM 771 O O . LYS A 1 99 ? 1.064 -13.873 10.891 1.00 72.50 99 LYS A O 1
ATOM 776 N N . ARG A 1 100 ? 3.020 -12.759 10.857 1.00 61.31 100 ARG A N 1
ATOM 777 C CA . ARG A 1 100 ? 3.793 -13.834 10.207 1.00 61.31 100 ARG A CA 1
ATOM 778 C C . ARG A 1 100 ? 3.792 -15.086 11.095 1.00 61.31 100 ARG A C 1
ATOM 780 O O . ARG A 1 100 ? 3.976 -14.971 12.302 1.00 61.31 100 ARG A O 1
ATOM 787 N N . GLY A 1 101 ? 3.601 -16.262 10.494 1.00 59.38 101 GLY A N 1
ATOM 788 C CA . GLY A 1 101 ? 3.536 -17.554 11.198 1.00 59.38 101 GLY A CA 1
ATOM 789 C C . GLY A 1 101 ? 2.139 -18.182 11.244 1.00 59.38 101 GLY A C 1
ATOM 790 O O . GLY A 1 101 ? 2.013 -19.370 11.521 1.00 59.38 101 GLY A O 1
ATOM 791 N N . ILE A 1 102 ? 1.092 -17.428 10.897 1.00 65.75 102 ILE A N 1
ATOM 792 C CA . ILE A 1 102 ? -0.211 -18.014 10.572 1.00 65.75 102 ILE A CA 1
ATOM 793 C C . ILE A 1 102 ? -0.073 -18.694 9.205 1.00 65.75 102 ILE A C 1
ATOM 795 O O . ILE A 1 102 ? 0.239 -18.024 8.219 1.00 65.75 102 ILE A O 1
ATOM 799 N N . LEU A 1 103 ? -0.268 -20.019 9.156 1.00 65.56 103 LEU A N 1
ATOM 800 C CA . LEU A 1 103 ? -0.291 -20.788 7.905 1.00 65.56 103 LEU A CA 1
ATOM 801 C C . LEU A 1 103 ? -1.252 -20.120 6.909 1.00 65.56 103 LEU A C 1
ATOM 803 O O . LEU A 1 103 ? -2.336 -19.709 7.311 1.00 65.56 103 LEU A O 1
ATOM 807 N N . GLU A 1 104 ? -0.900 -20.049 5.622 1.00 63.97 104 GLU A N 1
ATOM 808 C CA . GLU A 1 104 ? -1.723 -19.381 4.591 1.00 63.97 104 GLU A CA 1
ATOM 809 C C . GLU A 1 104 ? -3.188 -19.845 4.599 1.00 63.97 104 GLU A C 1
ATOM 811 O O . GLU A 1 104 ? -4.109 -19.031 4.579 1.00 63.97 104 GLU A O 1
ATOM 816 N N . ARG A 1 105 ? -3.416 -21.153 4.777 1.00 62.88 105 ARG A N 1
ATOM 817 C CA . ARG A 1 105 ? -4.763 -21.742 4.906 1.00 62.88 105 ARG A CA 1
ATOM 818 C C . ARG A 1 105 ? -5.594 -21.184 6.071 1.00 62.88 105 ARG A C 1
ATOM 820 O O . ARG A 1 105 ? -6.812 -21.265 6.038 1.00 62.88 105 ARG A O 1
ATOM 827 N N . ASN A 1 106 ? -4.943 -20.650 7.103 1.00 67.50 106 ASN A N 1
ATOM 828 C CA . ASN A 1 106 ? -5.592 -20.047 8.263 1.00 67.50 106 ASN A CA 1
ATOM 829 C C . ASN A 1 106 ? -5.792 -18.535 8.077 1.00 67.50 106 ASN A C 1
ATOM 831 O O . ASN A 1 106 ? -6.667 -17.963 8.716 1.00 67.50 106 ASN A O 1
ATOM 835 N N . LYS A 1 107 ? -5.024 -17.873 7.198 1.00 66.88 107 LYS A N 1
ATOM 836 C CA . LYS A 1 107 ? -5.205 -16.440 6.912 1.00 66.88 107 LYS A CA 1
ATOM 837 C C . LYS A 1 107 ? -6.515 -16.156 6.184 1.00 66.88 107 LYS A C 1
ATOM 839 O O . LYS A 1 107 ? -7.106 -15.110 6.404 1.00 66.88 107 LYS A O 1
ATOM 844 N N . SER A 1 108 ? -6.991 -17.084 5.355 1.00 65.56 108 SER A N 1
ATOM 845 C CA . SER A 1 108 ? -8.292 -16.981 4.675 1.00 65.56 108 SER A CA 1
ATOM 846 C C . SER A 1 108 ? -9.498 -17.121 5.619 1.00 65.56 108 SER A C 1
ATOM 848 O O . SER A 1 108 ? -10.611 -16.718 5.259 1.00 65.56 108 SER A O 1
ATOM 850 N N . LEU A 1 109 ? -9.276 -17.679 6.816 1.00 73.38 109 LEU A N 1
ATOM 851 C CA . LEU A 1 109 ? -10.269 -17.783 7.886 1.00 73.38 109 LEU A CA 1
ATOM 852 C C . LEU A 1 109 ? -10.349 -16.508 8.734 1.00 73.38 109 LEU A C 1
ATOM 854 O O . LEU A 1 109 ? -11.359 -16.297 9.398 1.00 73.38 109 LEU A O 1
ATOM 858 N N . LEU A 1 110 ? -9.312 -15.664 8.712 1.00 83.62 110 LEU A N 1
ATOM 859 C CA . LEU A 1 110 ? -9.340 -14.373 9.391 1.00 83.62 110 LEU A CA 1
ATOM 860 C C . LEU A 1 110 ? -10.198 -13.402 8.589 1.00 83.62 110 LEU A C 1
ATOM 862 O O . LEU A 1 110 ? -9.917 -13.134 7.420 1.00 83.62 110 LEU A O 1
ATOM 866 N N . LEU A 1 111 ? -11.230 -12.869 9.234 1.00 90.12 111 LEU A N 1
ATOM 867 C CA . LEU A 1 111 ? -12.057 -11.828 8.649 1.00 90.12 111 LEU A CA 1
ATOM 868 C C . LEU A 1 111 ? -11.355 -10.477 8.793 1.00 90.12 111 LEU A C 1
ATOM 870 O O . LEU A 1 111 ? -10.941 -10.089 9.889 1.00 90.12 111 LEU A O 1
ATOM 874 N N . HIS A 1 112 ? -11.251 -9.735 7.696 1.00 93.19 112 HIS A N 1
ATOM 875 C CA . HIS A 1 112 ? -10.789 -8.351 7.703 1.00 93.19 112 HIS A CA 1
ATOM 876 C C . HIS A 1 112 ? -11.674 -7.511 8.630 1.00 93.19 112 HIS A C 1
ATOM 878 O O . HIS A 1 112 ? -11.156 -6.635 9.319 1.00 93.19 112 HIS A O 1
ATOM 884 N N . THR A 1 113 ? -12.980 -7.791 8.717 1.00 94.44 113 THR A N 1
ATOM 885 C CA . THR A 1 113 ? -13.878 -7.091 9.650 1.00 94.44 113 THR A CA 1
ATOM 886 C C . THR A 1 113 ? -13.542 -7.342 11.115 1.00 94.44 113 THR A C 1
ATOM 888 O O . THR A 1 113 ? -13.616 -6.406 11.907 1.00 94.44 113 THR A O 1
ATOM 891 N N . ASP A 1 114 ? -13.130 -8.559 11.488 1.00 92.69 114 ASP A N 1
ATOM 892 C CA . ASP A 1 114 ? -12.696 -8.848 12.866 1.00 92.69 114 ASP A CA 1
ATOM 893 C C . ASP A 1 114 ? -11.394 -8.111 13.191 1.00 92.69 114 ASP A C 1
ATOM 895 O O . ASP A 1 114 ? -11.207 -7.577 14.287 1.00 92.69 114 ASP A O 1
ATOM 899 N N . LEU A 1 115 ? -10.490 -8.038 12.217 1.00 92.12 115 LEU A N 1
ATOM 900 C CA . LEU A 1 115 ? -9.234 -7.314 12.358 1.00 92.12 115 LEU A CA 1
ATOM 901 C C . LEU A 1 115 ? -9.450 -5.793 12.427 1.00 92.12 115 LEU A C 1
ATOM 903 O O . LEU A 1 115 ? -8.780 -5.126 13.215 1.00 92.12 115 LEU A O 1
ATOM 907 N N . VAL A 1 116 ? -10.411 -5.238 11.680 1.00 95.12 116 VAL A N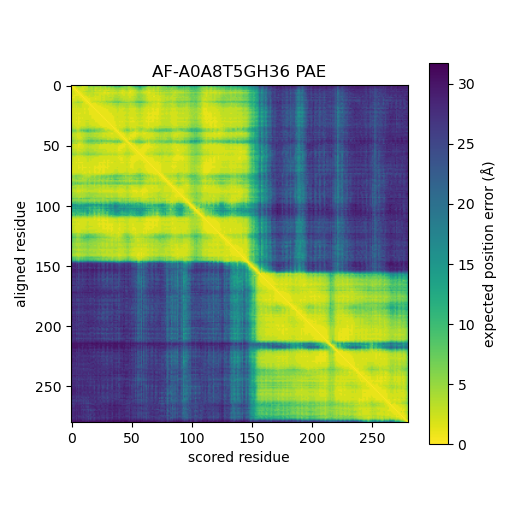 1
ATOM 908 C CA . VAL A 1 116 ? -10.831 -3.834 11.827 1.00 95.12 116 VAL A CA 1
ATOM 909 C C . VAL A 1 116 ? -11.442 -3.590 13.205 1.00 95.12 116 VAL A C 1
ATOM 911 O O . VAL A 1 116 ? -11.050 -2.627 13.855 1.00 95.12 116 VAL A O 1
ATOM 914 N N . ALA A 1 117 ? -12.324 -4.466 13.698 1.00 94.94 117 ALA A N 1
ATOM 915 C CA . ALA A 1 117 ? -12.861 -4.360 15.059 1.00 94.94 117 ALA A CA 1
ATOM 916 C C . ALA A 1 117 ? -11.742 -4.389 16.118 1.00 94.94 117 ALA A C 1
ATOM 918 O O . ALA A 1 117 ? -11.736 -3.584 17.047 1.00 94.94 117 ALA A O 1
ATOM 919 N N . SER A 1 118 ? -10.749 -5.262 15.932 1.00 92.62 118 SER A N 1
ATOM 920 C CA . SER A 1 118 ? -9.572 -5.353 16.805 1.00 92.62 118 SER A CA 1
ATOM 921 C C . SER A 1 118 ? -8.748 -4.062 16.787 1.00 92.62 118 SER A C 1
ATOM 923 O O . SER A 1 118 ? -8.326 -3.599 17.842 1.00 92.62 118 SER A O 1
ATOM 925 N N . LEU A 1 119 ? -8.550 -3.443 15.617 1.00 94.06 119 LEU A N 1
ATOM 926 C CA . LEU A 1 119 ? -7.876 -2.145 15.507 1.00 94.06 119 LEU A CA 1
ATOM 927 C C . LEU A 1 119 ? -8.690 -1.007 16.123 1.00 94.06 119 LEU A C 1
ATOM 929 O O . LEU A 1 119 ? -8.106 -0.147 16.776 1.00 94.06 119 LEU A O 1
ATOM 933 N N . LEU A 1 120 ? -10.014 -1.003 15.946 1.00 95.56 120 LEU A N 1
ATOM 934 C CA . LEU A 1 120 ? -10.901 -0.025 16.579 1.00 95.56 120 LEU A CA 1
ATOM 935 C C . LEU A 1 120 ? -10.790 -0.085 18.105 1.00 95.56 120 LEU A C 1
ATOM 937 O O . LEU A 1 120 ? -10.744 0.957 18.756 1.00 95.56 120 LEU A O 1
ATOM 941 N N . LEU A 1 121 ? -10.716 -1.296 18.662 1.00 94.56 121 LEU A N 1
ATOM 942 C CA . LEU A 1 121 ? -10.538 -1.522 20.093 1.00 94.56 121 LEU A CA 1
ATOM 943 C C . LEU A 1 121 ? -9.131 -1.135 20.565 1.00 94.56 121 LEU A C 1
ATOM 945 O O . LEU A 1 121 ? -9.003 -0.382 21.524 1.00 94.56 121 LEU A O 1
ATOM 949 N N . LEU A 1 122 ? -8.090 -1.620 19.878 1.00 93.25 122 LEU A N 1
ATOM 950 C CA . LEU A 1 122 ? -6.686 -1.364 20.214 1.00 93.25 122 LEU A CA 1
ATOM 951 C C . LEU A 1 122 ? -6.377 0.125 20.202 1.00 93.25 122 LEU A C 1
ATOM 953 O O . LEU A 1 122 ? -5.784 0.658 21.137 1.00 93.25 122 LEU A O 1
ATOM 957 N N . LEU A 1 123 ? -6.784 0.794 19.124 1.00 93.94 123 LEU A N 1
ATOM 958 C CA . LEU A 1 123 ? -6.608 2.222 19.033 1.00 93.94 123 LEU A CA 1
ATOM 959 C C . LEU A 1 123 ? -7.584 2.925 19.958 1.00 93.94 123 LEU A C 1
ATOM 961 O O . LEU A 1 123 ? -7.181 3.943 20.460 1.00 93.94 123 LEU A O 1
ATOM 965 N N . GLY A 1 124 ? -8.762 2.392 20.302 1.00 91.44 124 GLY A N 1
ATOM 966 C CA . GLY A 1 124 ? -9.779 2.964 21.207 1.00 91.44 124 GLY A CA 1
ATOM 967 C C . GLY A 1 124 ? -9.350 3.400 22.624 1.00 91.44 124 GLY A C 1
ATOM 968 O O . GLY A 1 124 ? -10.213 3.802 23.398 1.00 91.44 124 GLY A O 1
ATOM 969 N N . SER A 1 125 ? -8.058 3.358 22.953 1.00 87.88 125 SER A N 1
ATOM 970 C CA . SER A 1 125 ? -7.417 3.979 24.119 1.00 87.88 125 SER A CA 1
ATOM 971 C C . SER A 1 125 ? -6.754 5.318 23.745 1.00 87.88 125 SER A C 1
ATOM 973 O O . SER A 1 125 ? -6.317 5.492 22.607 1.00 87.88 125 SER A O 1
ATOM 975 N N . GLU A 1 126 ? -6.637 6.259 24.685 1.00 86.50 126 GLU A N 1
ATOM 976 C CA . GLU A 1 126 ? -5.814 7.476 24.502 1.00 86.50 126 GLU A CA 1
ATOM 977 C C . GLU A 1 126 ? -4.336 7.117 24.290 1.00 86.50 126 GLU A C 1
ATOM 979 O O . GLU A 1 126 ? -3.683 7.636 23.385 1.00 86.50 126 GLU A O 1
ATOM 984 N N . ASP A 1 127 ? -3.864 6.125 25.050 1.00 87.31 127 ASP A N 1
ATOM 985 C CA . ASP A 1 127 ? -2.525 5.553 24.959 1.00 87.31 127 ASP A CA 1
ATOM 986 C C . ASP A 1 127 ? -2.627 4.068 24.563 1.00 87.31 127 ASP A C 1
ATOM 988 O O . ASP A 1 127 ? -2.778 3.195 25.427 1.00 87.31 127 ASP A O 1
ATOM 992 N N . PRO A 1 128 ? -2.628 3.742 23.257 1.00 89.06 128 PRO A N 1
ATOM 993 C CA . PRO A 1 128 ? -2.599 2.361 22.789 1.00 89.06 128 PRO A CA 1
ATOM 994 C C . PRO A 1 128 ? -1.308 1.644 23.228 1.00 89.06 128 PRO A C 1
ATOM 996 O O . PRO A 1 128 ? -0.225 2.226 23.111 1.00 89.06 128 PRO A O 1
ATOM 999 N N . PRO A 1 129 ? -1.380 0.373 23.668 1.00 89.88 129 PRO A N 1
ATOM 1000 C CA . PRO A 1 129 ? -0.191 -0.411 23.996 1.00 89.88 129 PRO A CA 1
ATOM 1001 C C . PRO A 1 129 ? 0.664 -0.618 22.742 1.00 89.88 129 PRO A C 1
ATOM 1003 O O . PRO A 1 129 ? 0.225 -1.215 21.754 1.00 89.88 129 PRO A O 1
ATOM 1006 N N . LEU A 1 130 ? 1.893 -0.099 22.764 1.00 89.50 130 LEU A N 1
ATOM 1007 C CA . LEU A 1 130 ? 2.756 -0.056 21.583 1.00 89.50 130 LEU A CA 1
ATOM 1008 C C . LEU A 1 130 ? 3.184 -1.467 21.156 1.00 89.50 130 LEU A C 1
ATOM 1010 O O . LEU A 1 130 ? 3.228 -1.781 19.972 1.00 89.50 130 LEU A O 1
ATOM 1014 N N . GLU A 1 131 ? 3.436 -2.365 22.097 1.00 88.19 131 GLU A N 1
ATOM 1015 C CA . GLU A 1 131 ? 3.814 -3.755 21.834 1.00 88.19 131 GLU A CA 1
ATOM 1016 C C . GLU A 1 131 ? 2.770 -4.550 21.026 1.00 88.19 131 GLU A C 1
ATOM 1018 O O . GLU A 1 131 ? 3.141 -5.494 20.323 1.00 88.19 131 GLU A O 1
ATOM 1023 N N . GLU A 1 132 ? 1.500 -4.139 21.069 1.00 88.06 132 GLU A N 1
ATOM 1024 C CA . GLU A 1 132 ? 0.391 -4.765 20.336 1.00 88.06 132 GLU A CA 1
ATOM 1025 C C . GLU A 1 132 ? 0.135 -4.116 18.963 1.00 88.06 132 GLU A C 1
ATOM 1027 O O . GLU A 1 132 ? -0.597 -4.666 18.133 1.00 88.06 132 GLU A O 1
ATOM 1032 N N . LEU A 1 133 ? 0.739 -2.956 18.671 1.00 89.50 133 LEU A N 1
ATOM 1033 C CA . LEU A 1 133 ? 0.536 -2.284 17.388 1.00 89.50 133 LEU A CA 1
ATOM 1034 C C . LEU A 1 133 ? 1.198 -3.060 16.237 1.00 89.50 133 LEU A C 1
ATOM 1036 O O . LEU A 1 133 ? 2.379 -3.426 16.303 1.00 89.50 133 LEU A O 1
ATOM 1040 N N . PRO A 1 134 ? 0.496 -3.235 15.099 1.00 89.19 134 PRO A N 1
ATOM 1041 C CA . PRO A 1 134 ? 1.119 -3.742 13.886 1.00 89.19 134 PRO A CA 1
ATOM 1042 C C . PRO A 1 134 ? 2.317 -2.877 13.488 1.00 89.19 134 PRO A C 1
ATOM 1044 O O . PRO A 1 134 ? 2.196 -1.659 13.393 1.00 89.19 134 PRO A O 1
ATOM 1047 N N . LYS A 1 135 ? 3.466 -3.499 13.195 1.00 84.06 135 LYS A N 1
ATOM 1048 C CA . LYS A 1 135 ? 4.744 -2.789 12.979 1.00 84.06 135 LYS A CA 1
ATOM 1049 C C . LYS A 1 135 ? 4.659 -1.610 12.004 1.00 84.06 135 LYS A C 1
ATOM 1051 O O . LYS A 1 135 ? 5.222 -0.562 12.291 1.00 84.06 135 LYS A O 1
ATOM 1056 N N . THR A 1 136 ? 3.994 -1.766 10.857 1.00 85.38 136 THR A N 1
ATOM 1057 C CA . THR A 1 136 ? 3.861 -0.681 9.868 1.00 85.38 136 THR A CA 1
ATOM 1058 C C . THR A 1 136 ? 3.046 0.483 10.426 1.00 85.38 136 THR A C 1
ATOM 1060 O O . THR A 1 136 ? 3.433 1.632 10.260 1.00 85.38 136 THR A O 1
ATOM 1063 N N . LEU A 1 137 ? 1.955 0.186 11.136 1.00 89.12 137 LEU A N 1
ATOM 1064 C CA . LEU A 1 137 ? 1.108 1.194 11.763 1.00 89.12 137 LEU A CA 1
ATOM 1065 C C . LEU A 1 137 ? 1.842 1.887 12.920 1.00 89.12 137 LEU A C 1
ATOM 1067 O O . LEU A 1 137 ? 1.861 3.110 12.982 1.00 89.12 137 LEU A O 1
ATOM 1071 N N . GLY A 1 138 ? 2.529 1.120 13.772 1.00 89.25 138 GLY A N 1
ATOM 1072 C CA . GLY A 1 138 ? 3.359 1.640 14.860 1.00 89.25 138 GLY A CA 1
ATOM 1073 C C . GLY A 1 138 ? 4.469 2.570 14.373 1.00 89.25 138 GLY A C 1
ATOM 1074 O O . GLY A 1 138 ? 4.720 3.593 14.994 1.00 89.25 138 GLY A O 1
ATOM 1075 N N . LYS A 1 139 ? 5.081 2.295 13.217 1.00 84.06 139 LYS A N 1
ATOM 1076 C CA . LYS A 1 139 ? 6.076 3.195 12.609 1.00 84.06 139 LYS A CA 1
ATOM 1077 C C . LYS A 1 139 ? 5.505 4.525 12.153 1.00 84.06 139 LYS A C 1
ATOM 1079 O O . LYS A 1 139 ? 6.159 5.546 12.316 1.00 84.06 139 LYS A O 1
ATOM 1084 N N . VAL A 1 140 ? 4.311 4.498 11.571 1.00 83.75 140 VAL A N 1
ATOM 1085 C CA . VAL A 1 140 ? 3.654 5.714 11.086 1.00 83.75 140 VAL A CA 1
ATOM 1086 C C . VAL A 1 140 ? 3.146 6.547 12.261 1.00 83.75 140 VAL A C 1
ATOM 1088 O O . VAL A 1 140 ? 3.312 7.761 12.266 1.00 83.75 140 VAL A O 1
ATOM 1091 N N . LEU A 1 141 ? 2.558 5.902 13.270 1.00 88.19 141 LEU A N 1
ATOM 1092 C CA . LEU A 1 141 ? 1.956 6.593 14.408 1.00 88.19 141 LEU A CA 1
ATOM 1093 C C . LEU A 1 141 ? 2.972 6.954 15.496 1.00 88.19 141 LEU A C 1
ATOM 1095 O O . LEU A 1 141 ? 2.836 7.997 16.115 1.00 88.19 141 LEU 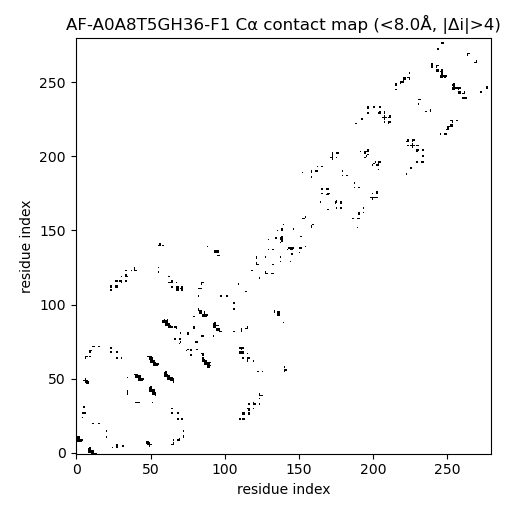A O 1
ATOM 1099 N N . TYR A 1 142 ? 4.000 6.138 15.730 1.00 87.31 142 TYR A N 1
ATOM 1100 C CA . TYR A 1 142 ? 4.959 6.284 16.834 1.00 87.31 142 TYR A CA 1
ATOM 1101 C C . TYR A 1 142 ? 6.407 6.002 16.384 1.00 87.31 142 TYR A C 1
ATOM 1103 O O . TYR A 1 142 ? 7.069 5.115 16.927 1.00 87.31 142 TYR A O 1
ATOM 1111 N N . PRO A 1 143 ? 6.969 6.768 15.431 1.00 78.94 143 PRO A N 1
ATOM 1112 C CA . PRO A 1 143 ? 8.261 6.458 14.805 1.00 78.94 143 PRO A CA 1
ATOM 1113 C C . PRO A 1 143 ? 9.420 6.293 15.802 1.00 78.94 143 PRO A C 1
ATOM 1115 O O . PRO A 1 143 ? 10.272 5.426 15.629 1.00 78.94 143 PRO A O 1
ATOM 1118 N N . LYS A 1 144 ? 9.425 7.060 16.903 1.00 78.12 144 LYS A N 1
ATOM 1119 C CA . LYS A 1 144 ? 10.456 6.960 17.954 1.00 78.12 144 LYS A CA 1
ATOM 1120 C C . LYS A 1 144 ? 10.439 5.621 18.706 1.00 78.12 144 LYS A C 1
ATOM 1122 O O . LYS A 1 144 ? 11.483 5.197 19.191 1.00 78.12 144 LYS A O 1
ATOM 1127 N N . ALA A 1 145 ? 9.278 4.977 18.819 1.00 79.88 145 ALA A N 1
ATOM 1128 C CA . ALA A 1 145 ? 9.106 3.726 19.557 1.00 79.88 145 ALA A CA 1
ATOM 1129 C C . ALA A 1 145 ? 9.272 2.471 18.681 1.00 79.88 145 ALA A C 1
ATOM 1131 O O . ALA A 1 145 ? 9.449 1.377 19.212 1.00 79.88 145 ALA A O 1
ATOM 1132 N N . PHE A 1 146 ? 9.262 2.616 17.350 1.00 79.75 146 PHE A N 1
ATOM 1133 C CA . PHE A 1 146 ? 9.413 1.509 16.396 1.00 79.75 146 PHE A CA 1
ATOM 1134 C C . PHE A 1 146 ? 10.623 1.692 15.464 1.00 79.75 146 PHE A C 1
ATOM 1136 O O . PHE A 1 146 ? 10.452 1.705 14.240 1.00 79.75 146 PHE A O 1
ATOM 1143 N N . PRO A 1 147 ? 11.854 1.784 15.999 1.00 60.81 147 PRO A N 1
ATOM 1144 C CA . PRO A 1 147 ? 13.045 1.920 15.171 1.00 60.81 147 PRO A CA 1
ATOM 1145 C C . PRO A 1 147 ? 13.326 0.636 14.369 1.00 60.81 147 PRO A C 1
ATOM 1147 O O . PRO A 1 147 ? 13.141 -0.481 14.855 1.00 60.81 147 PRO A O 1
ATOM 1150 N N . GLY A 1 148 ? 13.829 0.770 13.143 1.00 55.28 148 GLY A N 1
ATOM 1151 C CA . GLY A 1 148 ? 14.515 -0.295 12.407 1.00 55.28 148 GLY A CA 1
ATOM 1152 C C . GLY A 1 148 ? 13.647 -1.125 11.456 1.00 55.28 148 GLY A C 1
ATOM 1153 O O . GLY A 1 148 ? 13.224 -2.242 11.746 1.00 55.28 148 GLY A O 1
ATOM 1154 N N . GLY A 1 149 ? 13.420 -0.659 10.231 1.00 47.50 149 GLY A N 1
ATOM 1155 C CA . GLY A 1 149 ? 13.017 -1.550 9.129 1.00 47.50 149 GLY A CA 1
ATOM 1156 C C . GLY A 1 149 ? 12.701 -0.834 7.826 1.00 47.50 149 GLY A C 1
ATOM 1157 O O . GLY A 1 149 ? 12.721 0.383 7.785 1.00 47.50 149 GLY A O 1
ATOM 1158 N N . ARG A 1 150 ? 12.350 -1.589 6.775 1.00 43.75 150 ARG A N 1
ATOM 1159 C CA . ARG A 1 150 ? 12.164 -1.096 5.389 1.00 43.75 150 ARG A CA 1
ATOM 1160 C C . ARG A 1 150 ? 11.259 0.147 5.230 1.00 43.75 150 ARG A C 1
ATOM 1162 O O . ARG A 1 150 ? 11.394 0.850 4.241 1.00 43.75 150 ARG A O 1
ATOM 1169 N N . PHE A 1 151 ? 10.389 0.441 6.202 1.00 41.28 151 PHE A N 1
ATOM 1170 C CA . PHE A 1 151 ? 9.538 1.640 6.239 1.00 41.28 151 PHE A CA 1
ATOM 1171 C C . PHE A 1 151 ? 10.123 2.865 6.974 1.00 41.28 151 PHE A C 1
ATOM 1173 O O . PHE A 1 151 ? 9.603 3.955 6.775 1.00 41.28 151 PHE A O 1
ATOM 1180 N N . ASP A 1 152 ? 11.229 2.746 7.726 1.00 44.47 152 ASP A N 1
ATOM 1181 C CA . ASP A 1 152 ? 12.022 3.927 8.150 1.00 44.47 152 ASP A CA 1
ATOM 1182 C C . ASP A 1 152 ? 12.569 4.687 6.943 1.00 44.47 152 ASP A C 1
ATOM 1184 O O . ASP A 1 152 ? 12.808 5.886 6.995 1.00 44.47 152 ASP A O 1
ATOM 1188 N N . ILE A 1 153 ? 12.720 3.978 5.825 1.00 44.41 153 ILE A N 1
ATOM 1189 C CA . ILE A 1 153 ? 13.185 4.530 4.564 1.00 44.41 153 ILE A CA 1
ATOM 1190 C C . ILE A 1 153 ? 12.147 5.499 3.979 1.00 44.41 153 ILE A C 1
ATOM 1192 O O . ILE A 1 153 ? 12.520 6.363 3.205 1.00 44.41 153 ILE A O 1
ATOM 1196 N N . PHE A 1 154 ? 10.857 5.408 4.328 1.00 41.81 154 PHE A N 1
ATOM 1197 C CA . PHE A 1 154 ? 9.808 6.309 3.819 1.00 41.81 154 PHE A CA 1
ATOM 1198 C C . PHE A 1 154 ? 9.474 7.476 4.762 1.00 41.81 154 PHE A C 1
ATOM 1200 O O . PHE A 1 154 ? 8.750 8.378 4.356 1.00 41.81 154 PHE A O 1
ATOM 1207 N N . PHE A 1 155 ? 10.013 7.483 5.986 1.00 49.81 155 PHE A N 1
ATOM 1208 C CA . PHE A 1 155 ? 9.723 8.490 7.016 1.00 49.81 155 PHE A CA 1
ATOM 1209 C C . PHE A 1 155 ? 10.983 8.989 7.740 1.00 49.81 155 PHE A C 1
ATOM 1211 O O . PHE A 1 155 ? 10.901 9.453 8.878 1.00 49.81 155 PHE A O 1
ATOM 1218 N N . SER A 1 156 ? 12.165 8.913 7.116 1.00 61.16 156 SER A N 1
ATOM 1219 C CA . SER A 1 156 ? 13.311 9.643 7.654 1.00 61.16 156 SER A CA 1
ATOM 1220 C C . SER A 1 156 ? 13.082 11.146 7.411 1.00 61.16 156 SER A C 1
ATOM 1222 O O . SER A 1 156 ? 12.769 11.535 6.281 1.00 61.16 156 SER A O 1
ATOM 1224 N N . PRO A 1 157 ? 13.238 12.015 8.431 1.00 65.19 157 PRO A N 1
ATOM 1225 C CA . PRO A 1 157 ? 13.182 13.466 8.237 1.00 65.19 157 PRO A CA 1
ATOM 1226 C C . PRO A 1 157 ? 14.144 13.943 7.143 1.00 65.19 157 PRO A C 1
ATOM 1228 O O . PRO A 1 157 ? 13.873 14.906 6.438 1.00 65.19 157 PRO A O 1
ATOM 1231 N N . GLU A 1 158 ? 15.255 13.227 6.973 1.00 70.81 158 GLU A N 1
ATOM 1232 C CA . GLU A 1 158 ? 16.228 13.450 5.911 1.00 70.81 158 GLU A CA 1
ATOM 1233 C C . GLU A 1 158 ? 15.653 13.183 4.515 1.00 70.81 158 GLU A C 1
ATOM 1235 O O . GLU A 1 158 ? 15.823 14.015 3.632 1.00 70.81 158 GLU A O 1
ATOM 1240 N N . ARG A 1 159 ? 14.910 12.090 4.305 1.00 68.31 159 ARG A N 1
ATOM 1241 C CA . ARG A 1 159 ? 14.275 11.816 3.010 1.00 68.31 159 ARG A CA 1
ATOM 1242 C C . ARG A 1 159 ? 13.147 12.791 2.718 1.00 68.31 159 ARG A C 1
ATOM 1244 O O . ARG A 1 159 ? 13.044 13.241 1.586 1.00 68.31 159 ARG A O 1
ATOM 1251 N N . GLN A 1 160 ? 12.337 13.141 3.717 1.00 72.44 160 GLN A N 1
ATOM 1252 C CA . GLN A 1 160 ? 11.313 14.171 3.537 1.00 72.44 160 GLN A CA 1
ATOM 1253 C C . GLN A 1 160 ? 11.953 15.506 3.141 1.00 72.44 160 GLN A C 1
ATOM 1255 O O . GLN A 1 160 ? 11.539 16.107 2.157 1.00 72.44 160 GLN A O 1
ATOM 1260 N N . ARG A 1 161 ? 13.034 15.905 3.820 1.00 82.06 161 ARG A N 1
ATOM 1261 C CA . ARG A 1 161 ? 13.811 17.091 3.454 1.00 82.06 161 ARG A CA 1
ATOM 1262 C C . ARG A 1 161 ? 14.389 16.994 2.041 1.00 82.06 161 ARG A C 1
ATOM 1264 O O . ARG A 1 161 ? 14.400 17.989 1.332 1.00 82.06 161 ARG A O 1
ATOM 1271 N N . LEU A 1 162 ? 14.893 15.831 1.629 1.00 85.12 162 LEU A N 1
ATOM 1272 C CA . LEU A 1 162 ? 15.406 15.625 0.271 1.00 85.12 162 LEU A CA 1
ATOM 1273 C C . LEU A 1 162 ? 14.294 15.687 -0.783 1.00 85.12 162 LEU A C 1
ATOM 1275 O O . LEU A 1 162 ? 14.516 16.259 -1.841 1.00 85.12 162 LEU A O 1
ATOM 1279 N N . HIS A 1 163 ? 13.110 15.146 -0.489 1.00 82.25 163 HIS A N 1
ATOM 1280 C CA . HIS A 1 163 ? 11.939 15.234 -1.363 1.00 82.25 163 HIS A CA 1
ATOM 1281 C C . HIS A 1 163 ? 11.460 16.683 -1.516 1.00 82.25 163 HIS A C 1
ATOM 1283 O O . HIS A 1 163 ? 11.253 17.134 -2.635 1.00 82.25 163 HIS A O 1
ATOM 1289 N N . GLU A 1 164 ? 11.313 17.414 -0.407 1.00 83.69 164 GLU A N 1
ATOM 1290 C CA . GLU A 1 164 ? 10.931 18.834 -0.417 1.00 83.69 164 GLU A CA 1
ATOM 1291 C C . GLU A 1 164 ? 11.954 19.659 -1.203 1.00 83.69 164 GLU A C 1
ATOM 1293 O O . GLU A 1 164 ? 11.587 20.363 -2.136 1.00 83.69 164 GLU A O 1
ATOM 1298 N N . ARG A 1 165 ? 13.251 19.466 -0.930 1.00 90.44 165 ARG A N 1
ATOM 1299 C CA . ARG A 1 165 ? 14.322 20.125 -1.688 1.00 90.44 165 ARG A CA 1
ATOM 1300 C C . ARG A 1 165 ? 14.301 19.794 -3.173 1.00 90.44 165 ARG A C 1
ATOM 1302 O O . ARG A 1 165 ? 14.522 20.689 -3.969 1.00 90.44 165 ARG A O 1
ATOM 1309 N N . PHE A 1 166 ? 14.060 18.540 -3.553 1.00 90.94 166 PHE A N 1
ATOM 1310 C CA . PHE A 1 166 ? 13.967 18.176 -4.966 1.00 90.94 166 PHE A CA 1
ATOM 1311 C C . PHE A 1 166 ? 12.823 18.936 -5.644 1.00 90.94 166 PHE A C 1
ATOM 1313 O O . PHE A 1 166 ? 13.031 19.532 -6.690 1.00 90.94 166 PHE A O 1
ATOM 1320 N N . HIS A 1 167 ? 11.643 18.987 -5.023 1.00 85.94 167 HIS A N 1
ATOM 1321 C CA . HIS A 1 167 ? 10.509 19.734 -5.572 1.00 85.94 167 HIS A CA 1
ATOM 1322 C C . HIS A 1 167 ? 10.738 21.252 -5.633 1.00 85.94 167 HIS A C 1
ATOM 1324 O O . HIS A 1 167 ? 10.218 21.894 -6.542 1.00 85.94 167 HIS A O 1
ATOM 1330 N N . ASP A 1 168 ? 11.503 21.815 -4.696 1.00 89.19 168 ASP A N 1
ATOM 1331 C CA . ASP A 1 168 ? 11.810 23.249 -4.660 1.00 89.19 168 ASP A CA 1
ATOM 1332 C C . ASP A 1 168 ? 12.948 23.645 -5.621 1.00 89.19 168 ASP A C 1
ATOM 1334 O O . ASP A 1 168 ? 12.947 24.754 -6.156 1.00 89.19 168 ASP A O 1
ATOM 1338 N N . GLU A 1 169 ? 13.940 22.768 -5.808 1.00 91.06 169 GLU A N 1
ATOM 1339 C CA . GLU A 1 169 ? 15.190 23.056 -6.530 1.00 91.06 169 GLU A CA 1
ATOM 1340 C C . GLU A 1 169 ? 15.200 22.520 -7.974 1.00 91.06 169 GLU A C 1
ATOM 1342 O O . GLU A 1 169 ? 16.045 22.955 -8.754 1.00 91.06 169 GLU A O 1
ATOM 1347 N N . VAL A 1 170 ? 14.316 21.579 -8.339 1.00 93.50 170 VAL A N 1
ATOM 1348 C CA . VAL A 1 170 ? 14.377 20.860 -9.625 1.00 93.50 170 VAL A CA 1
ATOM 1349 C C . VAL A 1 170 ? 13.131 21.088 -10.477 1.00 93.50 170 VAL A C 1
ATOM 1351 O O . VAL A 1 170 ? 12.074 20.495 -10.260 1.00 93.50 170 VAL A O 1
ATOM 1354 N N . GLY A 1 171 ? 13.286 21.896 -11.522 1.00 89.62 171 GLY A N 1
ATOM 1355 C CA . GLY A 1 171 ? 12.307 22.108 -12.585 1.00 89.62 171 GLY A CA 1
ATOM 1356 C C . GLY A 1 171 ? 12.733 21.557 -13.949 1.00 89.62 171 GLY A C 1
ATOM 1357 O O . GLY A 1 171 ? 11.862 21.321 -14.785 1.00 89.62 171 GLY A O 1
ATOM 1358 N N . THR A 1 172 ? 14.031 21.329 -14.185 1.00 93.50 172 THR A N 1
ATOM 1359 C CA . THR A 1 172 ? 14.560 20.832 -15.474 1.00 93.50 172 THR A CA 1
ATOM 1360 C C . THR A 1 172 ? 15.416 19.568 -15.348 1.00 93.50 172 THR A C 1
ATOM 1362 O O . THR A 1 172 ? 15.787 19.143 -14.254 1.00 93.50 172 THR A O 1
ATOM 1365 N N . GLU A 1 173 ? 15.748 18.960 -16.490 1.00 94.06 173 GLU A N 1
ATOM 1366 C CA . GLU A 1 173 ? 16.663 17.812 -16.593 1.00 94.06 173 GLU A CA 1
ATOM 1367 C C . GLU A 1 173 ? 18.062 18.119 -16.061 1.00 94.06 173 GLU A C 1
ATOM 1369 O O . GLU A 1 173 ? 18.637 17.342 -15.296 1.00 94.06 173 GLU A O 1
ATOM 1374 N N . GLU A 1 174 ? 18.615 19.275 -16.427 1.00 94.69 174 GLU A N 1
ATOM 1375 C CA . GLU A 1 174 ? 19.941 19.692 -15.982 1.00 94.69 174 GLU A CA 1
ATOM 1376 C C . GLU A 1 174 ? 19.975 19.889 -14.466 1.00 94.69 174 GLU A C 1
ATOM 1378 O O . GLU A 1 174 ? 20.941 19.493 -13.809 1.00 94.69 174 GLU A O 1
ATOM 1383 N N . GLU A 1 175 ? 18.905 20.452 -13.900 1.00 95.25 175 GLU A N 1
ATOM 1384 C CA . GLU A 1 175 ? 18.743 20.618 -12.457 1.00 95.25 175 GLU A CA 1
ATOM 1385 C C . GLU A 1 175 ? 18.586 19.265 -11.757 1.00 95.25 175 GLU A C 1
ATOM 1387 O O . GLU A 1 175 ? 19.217 19.043 -10.723 1.00 95.25 175 GLU A O 1
ATOM 1392 N N . ALA A 1 176 ? 17.838 18.323 -12.342 1.00 94.56 176 ALA A N 1
ATOM 1393 C CA . ALA A 1 176 ? 17.700 16.970 -11.809 1.00 94.56 176 ALA A CA 1
ATOM 1394 C C . ALA A 1 176 ? 19.055 16.252 -11.784 1.00 94.56 176 ALA A C 1
ATOM 1396 O O . ALA A 1 176 ? 19.449 15.684 -10.761 1.00 94.56 176 ALA A O 1
ATOM 1397 N N . MET A 1 177 ? 19.808 16.322 -12.883 1.00 94.56 177 MET A N 1
ATOM 1398 C CA . MET A 1 177 ? 21.137 15.723 -12.983 1.00 94.56 177 MET A CA 1
ATOM 1399 C C . MET A 1 177 ? 22.120 16.352 -11.987 1.00 94.56 177 MET A C 1
ATOM 1401 O O . MET A 1 177 ? 22.863 15.639 -11.306 1.00 94.56 177 MET A O 1
ATOM 1405 N N . ALA A 1 178 ? 22.105 17.681 -11.853 1.00 94.50 178 ALA A N 1
ATOM 1406 C CA . ALA A 1 178 ? 22.938 18.399 -10.892 1.00 94.50 178 ALA A CA 1
ATOM 1407 C C . ALA A 1 178 ? 22.572 18.048 -9.441 1.00 94.50 178 ALA A C 1
ATOM 1409 O O . ALA A 1 178 ? 23.466 17.789 -8.630 1.00 94.50 178 ALA A O 1
ATOM 1410 N N . PHE A 1 179 ? 21.275 17.976 -9.124 1.00 94.75 179 PHE A N 1
ATOM 1411 C CA . PHE A 1 179 ? 20.776 17.608 -7.800 1.00 94.75 179 PHE A CA 1
ATOM 1412 C C . PHE A 1 179 ? 21.267 16.218 -7.405 1.00 94.75 179 PHE A C 1
ATOM 1414 O O . PHE A 1 179 ? 21.897 16.057 -6.360 1.00 94.75 179 PHE A O 1
ATOM 1421 N N . PHE A 1 180 ? 21.055 15.217 -8.263 1.00 92.88 180 PHE A N 1
ATOM 1422 C CA . PHE A 1 180 ? 21.515 13.854 -8.004 1.00 92.88 180 PHE A CA 1
ATOM 1423 C C . PHE A 1 180 ? 23.044 13.734 -7.992 1.00 92.88 180 PHE A C 1
ATOM 1425 O O . PHE A 1 180 ? 23.580 12.926 -7.229 1.00 92.88 180 PHE A O 1
ATOM 1432 N N . GLY A 1 181 ? 23.755 14.546 -8.780 1.00 89.88 181 GLY A N 1
ATOM 1433 C CA . GLY A 1 181 ? 25.218 14.631 -8.774 1.00 89.88 181 GLY A CA 1
ATOM 1434 C C . GLY A 1 181 ? 25.808 15.173 -7.467 1.00 89.88 181 GLY A C 1
ATOM 1435 O O . GLY A 1 181 ? 26.943 14.838 -7.129 1.00 89.88 181 GLY A O 1
ATOM 1436 N N . ALA A 1 182 ? 25.042 15.963 -6.709 1.00 90.88 182 ALA A N 1
ATOM 1437 C CA . ALA A 1 182 ? 25.450 16.517 -5.418 1.00 90.88 182 ALA A CA 1
ATOM 1438 C C . ALA A 1 182 ? 25.153 15.595 -4.216 1.00 90.88 182 ALA A C 1
ATOM 1440 O O . ALA A 1 182 ? 25.608 15.880 -3.105 1.00 90.88 182 ALA A O 1
ATOM 1441 N N . LEU A 1 183 ? 24.398 14.505 -4.406 1.00 89.69 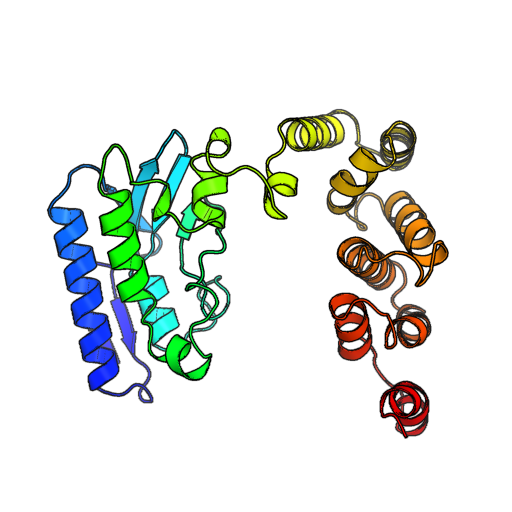183 LEU A N 1
ATOM 1442 C CA . LEU A 1 183 ? 24.044 13.561 -3.339 1.00 89.69 183 LEU A CA 1
ATOM 1443 C C . LEU A 1 183 ? 25.125 12.493 -3.119 1.00 89.69 183 LEU A C 1
ATOM 1445 O O . LEU A 1 183 ? 25.763 12.009 -4.053 1.00 89.69 183 LEU A O 1
ATOM 1449 N N . ASP A 1 184 ? 25.281 12.053 -1.869 1.00 85.44 184 ASP A N 1
ATOM 1450 C CA . ASP A 1 184 ? 26.070 10.862 -1.543 1.00 85.44 184 ASP A CA 1
ATOM 1451 C C . ASP A 1 184 ? 25.348 9.560 -1.956 1.00 85.44 184 ASP A C 1
ATOM 1453 O O . ASP A 1 184 ? 24.135 9.547 -2.171 1.00 85.44 184 ASP A O 1
ATOM 1457 N N . GLU A 1 185 ? 26.071 8.430 -2.032 1.00 76.75 185 GLU A N 1
ATOM 1458 C CA . GLU A 1 185 ? 25.489 7.152 -2.487 1.00 76.75 185 GLU A CA 1
ATOM 1459 C C . GLU A 1 185 ? 24.301 6.658 -1.638 1.00 76.75 185 GLU A C 1
ATOM 1461 O O . GLU A 1 185 ? 23.461 5.929 -2.166 1.00 76.75 185 GLU A O 1
ATOM 1466 N N . ARG A 1 186 ? 24.210 7.008 -0.346 1.00 75.56 186 ARG A N 1
ATOM 1467 C CA . ARG A 1 186 ? 23.088 6.588 0.512 1.00 75.56 186 ARG A CA 1
ATOM 1468 C C . ARG A 1 186 ? 21.855 7.439 0.234 1.00 75.56 186 ARG A C 1
ATOM 1470 O O . ARG A 1 186 ? 20.785 6.881 0.005 1.00 75.56 186 ARG A O 1
ATOM 1477 N N . SER A 1 187 ? 22.017 8.758 0.195 1.00 80.38 187 SER A N 1
ATOM 1478 C CA . SER A 1 187 ? 20.936 9.715 -0.081 1.00 80.38 187 SER A CA 1
ATOM 1479 C C . SER A 1 187 ? 20.390 9.580 -1.502 1.00 80.38 187 SER A C 1
ATOM 1481 O O . SER A 1 187 ? 19.179 9.613 -1.716 1.00 80.38 187 SER A O 1
ATOM 1483 N N . TRP A 1 188 ? 21.280 9.338 -2.466 1.00 84.19 188 TRP A N 1
ATOM 1484 C CA . TRP A 1 188 ? 20.966 9.170 -3.884 1.00 84.19 188 TRP A CA 1
ATOM 1485 C C . TRP A 1 188 ? 19.911 8.082 -4.138 1.00 84.19 188 TRP A C 1
ATOM 1487 O O . TRP A 1 188 ? 18.947 8.311 -4.865 1.00 84.19 188 TRP A O 1
ATOM 1497 N N . VAL A 1 189 ? 20.026 6.921 -3.476 1.00 79.06 189 VAL A N 1
ATOM 1498 C CA . VAL A 1 189 ? 19.065 5.810 -3.637 1.00 79.06 189 VAL A CA 1
ATOM 1499 C C . VAL A 1 189 ? 17.653 6.202 -3.194 1.00 79.06 189 VAL A C 1
ATOM 1501 O O . VAL A 1 189 ? 16.669 5.726 -3.757 1.00 79.06 189 VAL A O 1
ATOM 1504 N N . HIS A 1 190 ? 17.527 7.056 -2.180 1.00 76.12 190 HIS A N 1
ATOM 1505 C CA . HIS A 1 190 ? 16.228 7.441 -1.631 1.00 76.12 190 HIS A CA 1
ATOM 1506 C C . HIS A 1 190 ? 15.447 8.389 -2.541 1.00 76.12 190 HIS A C 1
ATOM 1508 O O . HIS A 1 190 ? 14.213 8.398 -2.475 1.00 76.12 190 HIS A O 1
ATOM 1514 N N . CYS A 1 191 ? 16.151 9.127 -3.397 1.00 84.62 191 CYS A N 1
ATOM 1515 C CA . CYS A 1 191 ? 15.562 10.081 -4.324 1.00 84.62 191 CYS A CA 1
ATOM 1516 C C . CYS A 1 191 ? 15.138 9.445 -5.652 1.00 84.62 191 CYS A C 1
ATOM 1518 O O . CYS A 1 191 ? 14.333 10.053 -6.341 1.00 84.62 191 CYS A O 1
ATOM 1520 N N . LEU A 1 192 ? 15.599 8.234 -6.005 1.00 87.50 192 LEU A N 1
ATOM 1521 C CA . LEU A 1 192 ? 15.271 7.590 -7.294 1.00 87.50 192 LEU A CA 1
ATOM 1522 C C . LEU A 1 192 ? 13.769 7.615 -7.649 1.00 87.50 192 LEU A C 1
ATOM 1524 O O . LEU A 1 192 ? 13.455 7.969 -8.781 1.00 87.50 192 LEU A O 1
ATOM 1528 N N . PRO A 1 193 ? 12.824 7.344 -6.720 1.00 83.62 193 PRO A N 1
ATOM 1529 C CA . PRO A 1 193 ? 11.394 7.397 -7.040 1.00 83.62 193 PRO A CA 1
ATOM 1530 C C . PRO A 1 193 ? 10.841 8.794 -7.365 1.00 83.62 193 PRO A C 1
ATOM 1532 O O . PRO A 1 193 ? 9.679 8.892 -7.738 1.00 83.62 193 PRO A O 1
ATOM 1535 N N . LEU A 1 194 ? 11.620 9.864 -7.171 1.00 85.56 194 LEU A N 1
ATOM 1536 C CA . LEU A 1 194 ? 11.249 11.232 -7.552 1.00 85.56 194 LEU A CA 1
ATOM 1537 C C . LEU A 1 194 ? 11.492 11.516 -9.037 1.00 85.56 194 LEU A C 1
ATOM 1539 O O . LEU A 1 194 ? 10.936 12.473 -9.569 1.00 85.56 194 LEU A O 1
ATOM 1543 N N . LEU A 1 195 ? 12.327 10.709 -9.698 1.00 90.00 195 LEU A N 1
ATOM 1544 C CA . LEU A 1 195 ? 12.593 10.838 -11.124 1.00 90.00 195 LEU A CA 1
ATOM 1545 C C . LEU A 1 195 ? 11.446 10.211 -11.909 1.00 90.00 195 LEU A C 1
ATOM 1547 O O . LEU A 1 195 ? 11.446 9.012 -12.185 1.00 90.00 195 LEU A O 1
ATOM 1551 N N . ASP A 1 196 ? 10.467 11.040 -12.253 1.00 86.44 196 ASP A N 1
ATOM 1552 C CA . ASP A 1 196 ? 9.429 10.677 -13.208 1.00 86.44 196 ASP A CA 1
ATOM 1553 C C . ASP A 1 196 ? 10.044 10.603 -14.622 1.00 86.44 196 ASP A C 1
ATOM 1555 O O . ASP A 1 196 ? 10.533 11.626 -15.113 1.00 86.44 196 ASP A O 1
ATOM 1559 N N . PRO A 1 197 ? 10.033 9.439 -15.300 1.00 89.94 197 PRO A N 1
ATOM 1560 C CA . PRO A 1 197 ? 10.594 9.295 -16.644 1.00 89.94 197 PRO A CA 1
ATOM 1561 C C . PRO A 1 197 ? 9.878 10.147 -17.702 1.00 89.94 197 PRO A C 1
ATOM 1563 O O . PRO A 1 197 ? 10.434 10.370 -18.774 1.00 89.94 197 PRO A O 1
ATOM 1566 N N . HIS A 1 198 ? 8.667 10.641 -17.438 1.00 89.50 198 HIS A N 1
ATOM 1567 C CA . HIS A 1 198 ? 7.958 11.547 -18.343 1.00 89.50 198 HIS A CA 1
ATOM 1568 C C . HIS A 1 198 ? 8.392 13.007 -18.199 1.00 89.50 198 HIS A C 1
ATOM 1570 O O . HIS A 1 198 ? 8.170 13.795 -19.118 1.00 89.50 198 HIS A O 1
ATOM 1576 N N . ILE A 1 199 ? 8.988 13.370 -17.061 1.00 89.94 199 ILE A N 1
ATOM 1577 C CA . ILE A 1 199 ? 9.442 14.736 -16.766 1.00 89.94 199 ILE A CA 1
ATOM 1578 C C . ILE A 1 199 ? 10.964 14.838 -16.913 1.00 89.94 199 ILE A C 1
ATOM 1580 O O . ILE A 1 199 ? 11.453 15.816 -17.472 1.00 89.94 199 ILE A O 1
ATOM 1584 N N . TYR A 1 200 ? 11.692 13.815 -16.456 1.00 94.75 200 TYR A N 1
ATOM 1585 C CA . TYR A 1 200 ? 13.155 13.752 -16.452 1.00 94.75 200 TYR A CA 1
ATOM 1586 C C . TYR A 1 200 ? 13.690 12.464 -17.134 1.00 94.75 200 TYR A C 1
ATOM 1588 O O . TYR A 1 200 ? 14.391 11.671 -16.488 1.00 94.75 200 TYR A O 1
ATOM 1596 N N . PRO A 1 201 ? 13.321 12.174 -18.402 1.00 94.75 201 PRO A N 1
ATOM 1597 C CA . PRO A 1 201 ? 13.731 10.961 -19.121 1.00 94.75 201 PRO A CA 1
ATOM 1598 C C . PRO A 1 201 ? 15.247 10.723 -19.195 1.00 94.75 201 PRO A C 1
ATOM 1600 O O . PRO A 1 201 ? 15.694 9.584 -19.039 1.00 94.75 201 PRO A O 1
ATOM 1603 N N . GLU A 1 202 ? 16.060 11.748 -19.442 1.00 95.62 202 GLU A N 1
ATOM 1604 C CA . GLU A 1 202 ? 17.514 11.612 -19.574 1.00 95.62 202 GLU A CA 1
ATOM 1605 C C . GLU A 1 202 ? 18.155 11.305 -18.222 1.00 95.62 202 GLU A C 1
ATOM 1607 O O . GLU A 1 202 ? 18.960 10.371 -18.110 1.00 95.62 202 GLU A O 1
ATOM 1612 N N . CYS A 1 203 ? 17.749 12.026 -17.172 1.00 95.31 203 CYS A N 1
ATOM 1613 C CA . CYS A 1 203 ? 18.231 11.782 -15.819 1.00 95.31 203 CYS A CA 1
ATOM 1614 C C . CYS A 1 203 ? 17.826 10.401 -15.294 1.00 95.31 203 CYS A C 1
ATOM 1616 O O . CYS A 1 203 ? 18.667 9.650 -14.776 1.00 95.31 203 CYS A O 1
ATOM 1618 N N . ALA A 1 204 ? 16.563 10.020 -15.493 1.00 95.12 204 ALA A N 1
ATOM 1619 C CA . ALA A 1 204 ? 16.058 8.702 -15.129 1.00 95.12 204 ALA A CA 1
ATOM 1620 C C . ALA A 1 204 ? 16.820 7.588 -15.865 1.00 95.12 204 ALA A C 1
ATOM 1622 O O . ALA A 1 204 ? 17.305 6.654 -15.217 1.00 95.12 204 ALA A O 1
ATOM 1623 N N . ARG A 1 205 ? 17.005 7.706 -17.191 1.00 95.19 205 ARG A N 1
ATOM 1624 C CA . ARG A 1 205 ? 17.752 6.727 -18.001 1.00 95.19 205 ARG A CA 1
ATOM 1625 C C . ARG A 1 205 ? 19.191 6.582 -17.525 1.00 95.19 205 ARG A C 1
ATOM 1627 O O . ARG A 1 205 ? 19.632 5.461 -17.281 1.00 95.19 205 ARG A O 1
ATOM 1634 N N . PHE A 1 206 ? 19.907 7.690 -17.339 1.00 94.38 206 PHE A N 1
ATOM 1635 C CA . PHE A 1 206 ? 21.299 7.672 -16.884 1.00 94.38 206 PHE A CA 1
ATOM 1636 C C . PHE A 1 206 ? 21.455 6.909 -15.563 1.00 94.38 206 PHE A C 1
ATOM 1638 O O . PHE A 1 206 ? 22.351 6.073 -15.402 1.00 94.38 206 PHE A O 1
ATOM 1645 N N . HIS A 1 207 ? 20.566 7.161 -14.601 1.00 92.62 207 HIS A N 1
ATOM 1646 C CA . HIS A 1 207 ? 20.611 6.484 -13.311 1.00 92.62 207 HIS A CA 1
ATOM 1647 C C . HIS A 1 207 ? 20.154 5.027 -13.376 1.00 92.62 207 HIS A C 1
ATOM 1649 O O . HIS A 1 207 ? 20.771 4.189 -12.712 1.00 92.62 207 HIS A O 1
ATOM 1655 N N . ALA A 1 208 ? 19.159 4.697 -14.199 1.00 92.38 208 ALA A N 1
ATOM 1656 C CA . ALA A 1 208 ? 18.768 3.316 -14.456 1.00 92.38 208 ALA A CA 1
ATOM 1657 C C . ALA A 1 208 ? 19.933 2.514 -15.062 1.00 92.38 208 ALA A C 1
ATOM 1659 O O . ALA A 1 208 ? 20.321 1.480 -14.518 1.00 92.38 208 ALA A O 1
ATOM 1660 N N . GLU A 1 209 ? 20.590 3.025 -16.103 1.00 91.81 209 GLU A N 1
ATOM 1661 C CA . GLU A 1 209 ? 21.758 2.382 -16.720 1.00 91.81 209 GLU A CA 1
ATOM 1662 C C . GLU A 1 209 ? 22.945 2.268 -15.760 1.00 91.81 209 GLU A C 1
ATOM 1664 O O . GLU A 1 209 ? 23.630 1.243 -15.717 1.00 91.81 209 GLU A O 1
ATOM 1669 N N . ARG A 1 210 ? 23.167 3.275 -14.910 1.00 89.50 210 ARG A N 1
ATOM 1670 C CA . ARG A 1 210 ? 24.173 3.204 -13.841 1.00 89.50 210 ARG A CA 1
ATOM 1671 C C . ARG A 1 210 ? 23.874 2.087 -12.834 1.00 89.50 210 ARG A C 1
ATOM 1673 O O . ARG A 1 210 ? 24.811 1.500 -12.296 1.00 89.50 210 ARG A O 1
ATOM 1680 N N . ILE A 1 211 ? 22.605 1.801 -12.540 1.00 89.50 211 ILE A N 1
ATOM 1681 C CA . ILE A 1 211 ? 22.217 0.698 -11.645 1.00 89.50 211 ILE A CA 1
ATOM 1682 C C . ILE A 1 211 ? 22.438 -0.638 -12.341 1.00 89.50 211 ILE A C 1
ATOM 1684 O O . ILE A 1 211 ? 23.103 -1.506 -11.777 1.00 89.50 211 ILE A O 1
ATOM 1688 N N . LEU A 1 212 ? 21.926 -0.783 -13.563 1.00 88.19 212 LEU A N 1
ATOM 1689 C CA . LEU A 1 212 ? 21.986 -2.038 -14.313 1.00 88.19 212 LEU A CA 1
ATOM 1690 C C . LEU A 1 212 ? 23.427 -2.408 -14.703 1.00 88.19 212 LEU A C 1
ATOM 1692 O O . LEU A 1 212 ? 23.792 -3.579 -14.647 1.00 88.19 212 LEU A O 1
ATOM 1696 N N . SER A 1 213 ? 24.284 -1.426 -15.006 1.00 84.44 213 SER A N 1
ATOM 1697 C CA . SER A 1 213 ? 25.703 -1.654 -15.341 1.00 84.44 213 SER A CA 1
ATOM 1698 C C . SER A 1 213 ? 26.552 -2.120 -14.157 1.00 84.44 213 SER A C 1
ATOM 1700 O O . SER A 1 213 ? 27.578 -2.767 -14.352 1.00 84.44 213 SER A O 1
ATOM 1702 N N . ARG A 1 214 ? 26.118 -1.852 -12.917 1.00 75.94 214 ARG A N 1
ATOM 1703 C CA . ARG A 1 214 ? 26.740 -2.405 -11.700 1.00 75.94 214 ARG A CA 1
ATOM 1704 C C . ARG A 1 214 ? 26.381 -3.886 -11.472 1.00 75.94 214 ARG A C 1
ATOM 1706 O O . ARG A 1 214 ? 26.901 -4.486 -10.534 1.00 75.94 214 ARG A O 1
ATOM 1713 N N . GLY A 1 215 ? 25.554 -4.466 -12.346 1.00 60.88 215 GLY A N 1
ATOM 1714 C CA . GLY A 1 215 ? 25.374 -5.903 -12.528 1.00 60.88 215 GLY A CA 1
ATOM 1715 C C . GLY A 1 215 ? 24.680 -6.652 -11.386 1.00 60.88 215 GLY A C 1
ATOM 1716 O O . GLY A 1 215 ? 24.121 -6.074 -10.455 1.00 60.88 215 GLY A O 1
ATOM 1717 N N . ILE A 1 216 ? 24.765 -7.983 -11.483 1.00 57.38 216 ILE A N 1
ATOM 1718 C CA . ILE A 1 216 ? 24.153 -9.009 -10.610 1.00 57.38 216 ILE A CA 1
ATOM 1719 C C . ILE A 1 216 ? 24.769 -9.022 -9.188 1.00 57.38 216 ILE A C 1
ATOM 1721 O O . ILE A 1 216 ? 24.286 -9.684 -8.269 1.00 57.38 216 ILE A O 1
ATOM 1725 N N . GLU A 1 217 ? 25.854 -8.277 -8.969 1.00 54.28 217 GLU A N 1
ATOM 1726 C CA . GLU A 1 217 ? 26.668 -8.346 -7.749 1.00 54.28 217 GLU A CA 1
ATOM 1727 C C . GLU A 1 217 ? 26.036 -7.644 -6.533 1.00 54.28 217 GLU A C 1
ATOM 1729 O O . GLU A 1 217 ? 26.417 -7.912 -5.388 1.00 54.28 217 GLU A O 1
ATOM 1734 N N . ARG A 1 218 ? 25.047 -6.758 -6.730 1.00 58.84 218 ARG A N 1
ATOM 1735 C CA . ARG A 1 218 ? 24.386 -6.036 -5.628 1.00 58.84 218 ARG A CA 1
ATOM 1736 C C . ARG A 1 218 ? 23.016 -6.629 -5.287 1.00 58.84 218 ARG A C 1
ATOM 1738 O O . ARG A 1 218 ? 22.084 -6.597 -6.074 1.00 58.84 218 ARG A O 1
ATOM 1745 N N . ARG A 1 219 ? 22.838 -7.024 -4.019 1.00 58.09 219 ARG A N 1
ATOM 1746 C CA . ARG A 1 219 ? 21.570 -7.541 -3.449 1.00 58.09 219 ARG A CA 1
ATOM 1747 C C . ARG A 1 219 ? 20.434 -6.510 -3.305 1.00 58.09 219 ARG A C 1
ATOM 1749 O O . ARG A 1 219 ? 19.466 -6.790 -2.600 1.00 58.09 219 ARG A O 1
ATOM 1756 N N . ASN A 1 220 ? 20.539 -5.309 -3.880 1.00 73.06 220 ASN A N 1
ATOM 1757 C CA . ASN A 1 220 ? 19.494 -4.295 -3.709 1.00 73.06 220 ASN A CA 1
ATOM 1758 C C . ASN A 1 220 ? 18.422 -4.410 -4.802 1.00 73.06 220 ASN A C 1
ATOM 1760 O O . ASN A 1 220 ? 18.356 -3.568 -5.696 1.00 73.06 220 ASN A O 1
ATOM 1764 N N . GLY A 1 221 ? 17.607 -5.467 -4.713 1.00 78.50 221 GLY A N 1
ATOM 1765 C CA . GLY A 1 221 ? 16.611 -5.822 -5.729 1.00 78.50 221 GLY A CA 1
ATOM 1766 C C . GLY A 1 221 ? 15.640 -4.692 -6.070 1.00 78.50 221 GLY A C 1
ATOM 1767 O O . GLY A 1 221 ? 15.366 -4.461 -7.240 1.00 78.50 221 GLY A O 1
ATOM 1768 N N . ILE A 1 222 ? 15.247 -3.879 -5.083 1.00 80.50 222 ILE A N 1
ATOM 1769 C CA . ILE A 1 222 ? 14.314 -2.760 -5.295 1.00 80.50 222 ILE A CA 1
ATOM 1770 C C . ILE A 1 222 ? 14.835 -1.715 -6.293 1.00 80.50 222 ILE A C 1
ATOM 1772 O O . ILE A 1 222 ? 14.064 -1.183 -7.084 1.00 80.50 222 ILE A O 1
ATOM 1776 N N . ASN A 1 223 ? 16.143 -1.440 -6.290 1.00 85.75 223 ASN A N 1
ATOM 1777 C CA . ASN A 1 223 ? 16.739 -0.467 -7.204 1.00 85.75 223 ASN A CA 1
ATOM 1778 C C . ASN A 1 223 ? 16.850 -1.039 -8.616 1.00 85.75 223 ASN A C 1
ATOM 1780 O O . ASN A 1 223 ? 16.722 -0.296 -9.581 1.00 85.75 223 ASN A O 1
ATOM 1784 N N . ILE A 1 224 ? 17.118 -2.343 -8.725 1.00 89.25 224 ILE A N 1
ATOM 1785 C CA . ILE A 1 224 ? 17.202 -3.034 -10.013 1.00 89.25 224 ILE A CA 1
ATOM 1786 C C . ILE A 1 224 ? 15.814 -3.091 -10.648 1.00 89.25 224 ILE A C 1
ATOM 1788 O O . ILE A 1 224 ? 15.681 -2.730 -11.809 1.00 89.25 224 ILE A O 1
ATOM 1792 N N . VAL A 1 225 ? 14.782 -3.449 -9.878 1.00 89.19 225 VAL A N 1
ATOM 1793 C CA . VAL A 1 225 ? 13.385 -3.420 -10.338 1.00 89.19 225 VAL A CA 1
ATOM 1794 C C . VAL A 1 225 ? 12.988 -2.013 -10.784 1.00 89.19 225 VAL A C 1
ATOM 1796 O O . VAL A 1 225 ? 12.480 -1.863 -11.887 1.00 89.19 225 VAL A O 1
ATOM 1799 N N . TRP A 1 226 ? 13.290 -0.976 -9.991 1.00 90.75 226 TRP A N 1
ATOM 1800 C CA . TRP A 1 226 ? 13.059 0.415 -10.406 1.00 90.75 226 TRP A CA 1
ATOM 1801 C C . TRP A 1 226 ? 13.772 0.747 -11.723 1.00 90.75 226 TRP A C 1
ATOM 1803 O O . TRP A 1 226 ? 13.167 1.308 -12.626 1.00 90.75 226 TRP A O 1
ATOM 1813 N N . ALA A 1 227 ? 15.043 0.369 -11.868 1.00 91.81 227 ALA A N 1
ATOM 1814 C CA . ALA A 1 227 ? 15.802 0.654 -13.080 1.00 91.81 227 ALA A CA 1
ATOM 1815 C C . ALA A 1 227 ? 15.232 -0.073 -14.308 1.00 91.81 227 ALA A C 1
ATOM 1817 O O . ALA A 1 227 ? 15.158 0.519 -15.380 1.00 91.81 227 ALA A O 1
ATOM 1818 N N . LEU A 1 228 ? 14.810 -1.331 -14.159 1.00 91.81 228 LEU A N 1
ATOM 1819 C CA . LEU A 1 228 ? 14.144 -2.075 -15.227 1.00 91.81 228 LEU A CA 1
ATOM 1820 C C . LEU A 1 228 ? 12.823 -1.414 -15.631 1.00 91.81 228 LEU A C 1
ATOM 1822 O O . LEU A 1 228 ? 12.558 -1.302 -16.822 1.00 91.81 228 LEU A O 1
ATOM 1826 N N . ASP A 1 229 ? 12.042 -0.925 -14.671 1.00 91.88 229 ASP A N 1
ATOM 1827 C CA . ASP A 1 229 ? 10.779 -0.223 -14.923 1.00 91.88 229 ASP A CA 1
ATOM 1828 C C . ASP A 1 229 ? 10.982 1.099 -15.686 1.00 91.88 229 ASP A C 1
ATOM 1830 O O . ASP A 1 229 ? 10.273 1.403 -16.650 1.00 91.88 229 ASP A O 1
ATOM 1834 N N . ILE A 1 230 ? 12.029 1.853 -15.332 1.00 94.12 230 ILE A N 1
ATOM 1835 C CA . ILE A 1 230 ? 12.429 3.060 -16.067 1.00 94.12 230 ILE A CA 1
ATOM 1836 C C . ILE A 1 230 ? 12.827 2.723 -17.506 1.00 94.12 230 ILE A C 1
ATOM 1838 O O . ILE A 1 230 ? 12.390 3.402 -18.435 1.00 94.12 230 ILE A O 1
ATOM 1842 N N . ILE A 1 231 ? 13.631 1.676 -17.719 1.00 93.19 231 ILE A N 1
ATOM 1843 C CA . ILE A 1 231 ? 14.022 1.267 -19.075 1.00 93.19 231 ILE A CA 1
ATOM 1844 C C . ILE A 1 231 ? 12.816 0.770 -19.870 1.00 93.19 231 ILE A C 1
ATOM 1846 O O . ILE A 1 231 ? 12.687 1.140 -21.029 1.00 93.19 231 ILE A O 1
ATOM 1850 N N . HIS A 1 232 ? 11.902 0.016 -19.259 1.00 92.88 232 HIS A N 1
ATOM 1851 C CA . HIS A 1 232 ? 10.656 -0.391 -19.909 1.00 92.88 232 HIS A CA 1
ATOM 1852 C C . HIS A 1 232 ? 9.863 0.817 -20.416 1.00 92.88 232 HIS A C 1
ATOM 1854 O O . HIS A 1 232 ? 9.391 0.829 -21.550 1.00 92.88 232 HIS A O 1
ATOM 1860 N N . THR A 1 233 ? 9.763 1.854 -19.583 1.00 91.75 233 THR A N 1
ATOM 1861 C CA . THR A 1 233 ? 9.026 3.077 -19.912 1.00 91.75 233 THR A CA 1
ATOM 1862 C C . THR A 1 233 ? 9.702 3.877 -21.028 1.00 91.75 233 THR A C 1
ATOM 1864 O O . THR A 1 233 ? 9.023 4.432 -21.890 1.00 91.75 233 THR A O 1
ATOM 1867 N N . LEU A 1 234 ? 11.035 3.962 -21.014 1.00 93.44 234 LEU A N 1
ATOM 1868 C CA . LEU A 1 234 ? 11.805 4.843 -21.900 1.00 93.44 234 LEU A CA 1
ATOM 1869 C C . LEU A 1 234 ? 12.328 4.178 -23.178 1.00 93.44 234 LEU A C 1
ATOM 1871 O O . LEU A 1 234 ? 12.730 4.895 -24.096 1.00 93.44 234 LEU A O 1
ATOM 1875 N N . ASP A 1 235 ? 12.398 2.851 -23.212 1.00 91.56 235 ASP A N 1
ATOM 1876 C CA . ASP A 1 235 ? 12.946 2.044 -24.307 1.00 91.56 235 ASP A CA 1
ATOM 1877 C C . ASP A 1 235 ? 12.225 0.680 -24.401 1.00 91.56 235 ASP A C 1
ATOM 1879 O O . ASP A 1 235 ? 12.831 -0.376 -24.192 1.00 91.56 235 ASP A O 1
ATOM 1883 N N . PRO A 1 236 ? 10.906 0.674 -24.681 1.00 88.19 236 PRO A N 1
ATOM 1884 C CA . PRO A 1 236 ? 10.117 -0.556 -24.722 1.00 88.19 236 PRO A CA 1
ATOM 1885 C C . PRO A 1 236 ? 10.547 -1.505 -25.849 1.00 88.19 236 PRO A C 1
ATOM 1887 O O . PRO A 1 236 ? 10.381 -2.715 -25.714 1.00 88.19 236 PRO A O 1
ATOM 1890 N N . GLU A 1 237 ? 11.117 -0.980 -26.939 1.00 87.56 237 GLU A N 1
ATOM 1891 C CA . GLU A 1 237 ? 11.546 -1.775 -28.099 1.00 87.56 237 GLU A CA 1
ATOM 1892 C C . GLU A 1 237 ? 12.691 -2.733 -27.747 1.00 87.56 237 GLU A C 1
ATOM 1894 O O . GLU A 1 237 ? 12.664 -3.891 -28.156 1.00 87.56 237 GLU A O 1
ATOM 1899 N N . HIS A 1 238 ? 13.651 -2.287 -26.930 1.00 85.56 238 HIS A N 1
ATOM 1900 C CA . HIS A 1 238 ? 14.806 -3.097 -26.522 1.00 85.56 238 HIS A CA 1
ATOM 1901 C C . HIS A 1 238 ? 14.678 -3.649 -25.096 1.00 85.56 238 HIS A C 1
ATOM 1903 O O . HIS A 1 238 ? 15.574 -4.339 -24.603 1.00 85.56 238 HIS A O 1
ATOM 1909 N N . TYR A 1 239 ? 13.576 -3.358 -24.399 1.00 89.56 239 TYR A N 1
ATOM 1910 C CA . TYR A 1 239 ? 13.359 -3.803 -23.024 1.00 89.56 239 TYR A CA 1
ATOM 1911 C C . TYR A 1 239 ? 13.392 -5.331 -22.899 1.00 89.56 239 TYR A C 1
ATOM 1913 O O . TYR A 1 239 ? 14.067 -5.868 -22.017 1.00 89.56 239 TYR A O 1
ATOM 1921 N N . ASN A 1 240 ? 12.725 -6.031 -23.822 1.00 90.44 240 ASN A N 1
ATOM 1922 C CA . ASN A 1 240 ? 12.603 -7.488 -23.790 1.00 90.44 240 ASN A CA 1
ATOM 1923 C C . ASN A 1 240 ? 13.966 -8.198 -23.897 1.00 90.44 240 ASN A C 1
ATOM 1925 O O . ASN A 1 240 ? 14.186 -9.216 -23.246 1.00 90.44 240 ASN A O 1
ATOM 1929 N N . GLU A 1 241 ? 14.917 -7.620 -24.639 1.00 89.50 241 GLU A N 1
ATOM 1930 C CA . GLU A 1 241 ? 16.280 -8.148 -24.814 1.00 89.50 241 GLU A CA 1
ATOM 1931 C C . GLU A 1 241 ? 17.104 -8.107 -23.517 1.00 89.50 241 GLU A C 1
ATOM 1933 O O . GLU A 1 241 ? 18.054 -8.873 -23.340 1.00 89.50 241 GLU A O 1
ATOM 1938 N N . ARG A 1 242 ? 16.747 -7.216 -22.584 1.00 87.31 242 ARG A N 1
ATOM 1939 C CA . ARG A 1 242 ? 17.487 -7.005 -21.332 1.00 87.31 242 ARG A CA 1
ATOM 1940 C C . ARG A 1 242 ? 17.036 -7.922 -20.202 1.00 87.31 242 ARG A C 1
ATOM 1942 O O . ARG A 1 242 ? 17.791 -8.113 -19.255 1.00 87.31 242 ARG A O 1
ATOM 1949 N N . LEU A 1 243 ? 15.829 -8.477 -20.260 1.00 91.88 243 LEU A N 1
ATOM 1950 C CA . LEU A 1 243 ? 15.259 -9.267 -19.164 1.00 91.88 243 LEU A CA 1
ATOM 1951 C C . LEU A 1 243 ? 15.936 -10.627 -18.915 1.00 91.88 243 LEU A C 1
ATOM 1953 O O . LEU A 1 243 ? 16.116 -10.962 -17.740 1.00 91.88 243 LEU A O 1
ATOM 1957 N N . PRO A 1 244 ? 16.376 -11.397 -19.935 1.00 91.56 244 PRO A N 1
ATOM 1958 C CA . PRO A 1 244 ? 16.929 -12.736 -19.720 1.00 91.56 244 PRO A CA 1
ATOM 1959 C C . PRO A 1 244 ? 18.096 -12.793 -18.725 1.00 91.56 244 PRO A C 1
ATOM 1961 O O . PRO A 1 244 ? 18.165 -13.706 -17.903 1.00 91.56 244 PRO A O 1
ATOM 1964 N N . ILE A 1 245 ? 18.978 -11.786 -18.713 1.00 89.38 245 ILE A N 1
ATOM 1965 C CA . ILE A 1 245 ? 20.118 -11.746 -17.777 1.00 89.38 245 ILE A CA 1
ATOM 1966 C C . ILE A 1 245 ? 19.696 -11.587 -16.305 1.00 89.38 245 ILE A C 1
ATOM 1968 O O . ILE A 1 245 ? 20.471 -11.916 -15.406 1.00 89.38 245 ILE A O 1
ATOM 1972 N N . PHE A 1 246 ? 18.477 -11.106 -16.046 1.00 90.50 246 PHE A N 1
ATOM 1973 C CA . PHE A 1 246 ? 17.937 -10.900 -14.702 1.00 90.50 246 PHE A CA 1
ATOM 1974 C C . PHE A 1 246 ? 17.052 -12.055 -14.221 1.00 90.50 246 PHE A C 1
ATOM 1976 O O . PHE A 1 246 ? 16.807 -12.150 -13.022 1.00 90.50 246 PHE A O 1
ATOM 1983 N N . MET A 1 247 ? 16.629 -12.974 -15.095 1.00 91.56 247 MET A N 1
ATOM 1984 C CA . MET A 1 247 ? 15.778 -14.114 -14.711 1.00 91.56 247 MET A CA 1
ATOM 1985 C C . MET A 1 247 ? 16.456 -15.082 -13.730 1.00 91.56 247 MET A C 1
ATOM 1987 O O . MET A 1 247 ? 15.785 -15.717 -12.922 1.00 91.56 247 MET A O 1
ATOM 1991 N N . SER A 1 248 ? 17.789 -15.157 -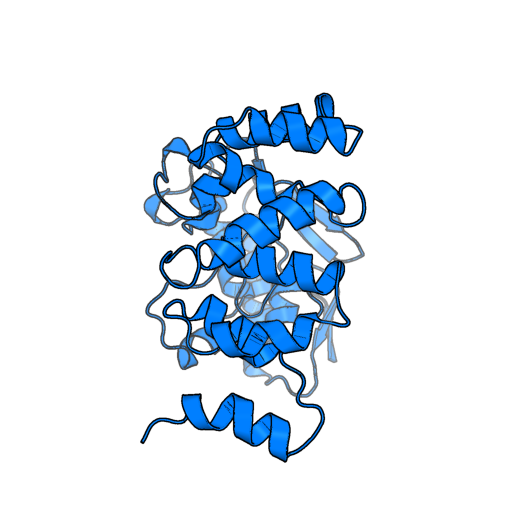13.760 1.00 87.94 248 SER A N 1
ATOM 1992 C CA . SER A 1 248 ? 18.605 -15.965 -12.837 1.00 87.94 248 SER A CA 1
ATOM 1993 C C . SER A 1 248 ? 19.213 -15.138 -11.697 1.00 87.94 248 SER A C 1
ATOM 1995 O O . SER A 1 248 ? 20.202 -15.547 -11.081 1.00 87.94 248 SER A O 1
ATOM 1997 N N . HIS A 1 249 ? 18.693 -13.936 -11.438 1.00 87.44 249 HIS A N 1
ATOM 1998 C CA . HIS A 1 249 ? 19.276 -13.034 -10.451 1.00 87.44 249 HIS A CA 1
ATOM 1999 C C . HIS A 1 249 ? 19.152 -13.602 -9.014 1.00 87.44 249 HIS A C 1
ATOM 2001 O O . HIS A 1 249 ? 18.101 -14.125 -8.651 1.00 87.44 249 HIS A O 1
ATOM 2007 N N . PRO A 1 250 ? 20.173 -13.459 -8.136 1.00 83.19 250 PRO A N 1
ATOM 2008 C CA . PRO A 1 250 ? 20.135 -13.991 -6.766 1.00 83.19 250 PRO A CA 1
ATOM 2009 C C . PRO A 1 250 ? 19.044 -13.399 -5.864 1.00 83.19 250 PRO A C 1
ATOM 2011 O O . PRO A 1 250 ? 18.730 -13.961 -4.815 1.00 83.19 250 PRO A O 1
ATOM 2014 N N . ALA A 1 251 ? 18.531 -12.219 -6.215 1.00 82.25 251 ALA A N 1
ATOM 2015 C CA . ALA A 1 251 ? 17.401 -11.597 -5.537 1.00 82.25 251 ALA A CA 1
ATOM 2016 C C . ALA A 1 251 ? 16.096 -12.041 -6.215 1.00 82.25 251 ALA A C 1
ATOM 2018 O O . ALA A 1 251 ? 15.885 -11.739 -7.388 1.00 82.25 251 ALA A O 1
ATOM 2019 N N . GLU A 1 252 ? 15.256 -12.756 -5.463 1.00 83.44 252 GLU A N 1
ATOM 2020 C CA . GLU A 1 252 ? 14.017 -13.385 -5.945 1.00 83.44 252 GLU A CA 1
ATOM 2021 C C . GLU A 1 252 ? 13.039 -12.379 -6.565 1.00 83.44 252 GLU A C 1
ATOM 2023 O O . GLU A 1 252 ? 12.411 -12.683 -7.568 1.00 83.44 252 GLU A O 1
ATOM 2028 N N . ASP A 1 253 ? 12.964 -11.162 -6.024 1.00 83.44 253 ASP A N 1
ATOM 2029 C CA . ASP A 1 253 ? 12.127 -10.079 -6.547 1.00 83.44 253 ASP A CA 1
ATOM 2030 C C . ASP A 1 253 ? 12.553 -9.623 -7.949 1.00 83.44 253 ASP A C 1
ATOM 2032 O O . ASP A 1 253 ? 11.705 -9.385 -8.804 1.00 83.44 253 ASP A O 1
ATOM 2036 N N . VAL A 1 254 ? 13.860 -9.543 -8.203 1.00 88.50 254 VAL A N 1
ATOM 2037 C CA . VAL A 1 254 ? 14.412 -9.207 -9.525 1.00 88.50 254 VAL A CA 1
ATOM 2038 C C . VAL A 1 254 ? 14.162 -10.333 -10.523 1.00 88.50 254 VAL A C 1
ATOM 2040 O O . VAL A 1 254 ? 13.711 -10.069 -11.635 1.00 88.50 254 VAL A O 1
ATOM 2043 N N . ALA A 1 255 ? 14.434 -11.578 -10.121 1.00 88.44 255 ALA A N 1
ATOM 2044 C CA . ALA A 1 255 ? 14.218 -12.751 -10.964 1.00 88.44 255 ALA A CA 1
ATOM 2045 C C . ALA A 1 255 ? 12.741 -12.900 -11.341 1.00 88.44 255 ALA A C 1
ATOM 2047 O O . ALA A 1 255 ? 12.410 -13.030 -12.518 1.00 88.44 255 ALA A O 1
ATOM 2048 N N . GLN A 1 256 ? 11.852 -12.801 -10.350 1.00 87.75 256 GLN A N 1
ATOM 2049 C CA . GLN A 1 256 ? 10.410 -12.842 -10.552 1.00 87.75 256 GLN A CA 1
ATOM 2050 C C . GLN A 1 256 ? 9.949 -11.723 -11.489 1.00 87.75 256 GLN A C 1
ATOM 2052 O O . GLN A 1 256 ? 9.258 -12.007 -12.461 1.00 87.75 256 GLN A O 1
ATOM 2057 N N . TYR A 1 257 ? 10.372 -10.476 -11.250 1.00 87.94 257 TYR A N 1
ATOM 2058 C CA . TYR A 1 257 ? 10.008 -9.351 -12.112 1.00 87.94 257 TYR A CA 1
ATOM 2059 C C . TYR A 1 257 ? 10.449 -9.585 -13.565 1.00 87.94 257 TYR A C 1
ATOM 2061 O O . TYR A 1 257 ? 9.662 -9.371 -14.484 1.00 87.94 257 TYR A O 1
ATOM 2069 N N . ALA A 1 258 ? 11.675 -10.066 -13.791 1.00 91.94 258 ALA A N 1
ATOM 2070 C CA . ALA A 1 258 ? 12.174 -10.330 -15.138 1.00 91.94 258 ALA A CA 1
ATOM 2071 C C . ALA A 1 258 ? 11.413 -11.459 -15.851 1.00 91.94 258 ALA A C 1
ATOM 2073 O O . ALA A 1 258 ? 11.122 -11.345 -17.038 1.00 91.94 258 ALA A O 1
ATOM 2074 N N . ILE A 1 259 ? 11.059 -12.524 -15.128 1.00 91.62 259 ILE A N 1
ATOM 2075 C CA . ILE A 1 259 ? 10.271 -13.647 -15.657 1.00 91.62 259 ILE A CA 1
ATOM 2076 C C . ILE A 1 259 ? 8.847 -13.203 -16.009 1.00 91.62 259 ILE A C 1
ATOM 2078 O O . ILE A 1 259 ? 8.343 -13.559 -17.068 1.00 91.62 259 ILE A O 1
ATOM 2082 N N . GLU A 1 260 ? 8.199 -12.428 -15.137 1.00 90.69 260 GLU A N 1
ATOM 2083 C CA . GLU A 1 260 ? 6.810 -11.988 -15.319 1.00 90.69 260 GLU A CA 1
ATOM 2084 C C . GLU A 1 260 ? 6.641 -10.967 -16.452 1.00 90.69 260 GLU A C 1
ATOM 2086 O O . GLU A 1 260 ? 5.570 -10.905 -17.054 1.00 90.69 260 GLU A O 1
ATOM 2091 N N . ASN A 1 261 ? 7.678 -10.176 -16.747 1.00 91.25 261 ASN A N 1
ATOM 2092 C CA . ASN A 1 261 ? 7.616 -9.110 -17.752 1.00 91.25 261 ASN A CA 1
ATOM 2093 C C . ASN A 1 261 ? 8.222 -9.494 -19.109 1.00 91.25 261 ASN A C 1
ATOM 2095 O O . ASN A 1 261 ? 8.079 -8.734 -20.065 1.00 91.25 261 ASN A O 1
ATOM 2099 N N . TYR A 1 262 ? 8.877 -10.652 -19.220 1.00 94.25 262 TYR A N 1
ATOM 2100 C CA . TYR A 1 262 ? 9.423 -11.108 -20.494 1.00 94.25 262 TYR A CA 1
ATOM 2101 C C . TYR A 1 262 ? 8.327 -11.651 -21.408 1.00 94.25 262 TYR A C 1
ATOM 2103 O O . TYR A 1 262 ? 7.520 -12.500 -21.023 1.00 94.25 262 TYR A O 1
ATOM 2111 N N . GLN A 1 263 ? 8.323 -11.168 -22.645 1.00 92.12 263 GLN A N 1
ATOM 2112 C CA . GLN A 1 263 ? 7.364 -11.544 -23.672 1.00 92.12 263 GLN A CA 1
ATOM 2113 C C . GLN A 1 263 ? 8.100 -12.264 -24.794 1.00 92.12 263 GLN A C 1
ATOM 2115 O O . GLN A 1 263 ? 8.712 -11.637 -25.656 1.00 92.12 263 GLN A O 1
ATOM 2120 N N . ALA A 1 264 ? 8.040 -13.593 -24.776 1.00 90.94 264 ALA A N 1
ATOM 2121 C CA . ALA A 1 264 ? 8.621 -14.392 -25.842 1.00 90.94 264 ALA A CA 1
ATOM 2122 C C . ALA A 1 264 ? 7.895 -14.136 -27.171 1.00 90.94 264 ALA A C 1
ATOM 2124 O O . ALA A 1 264 ? 6.660 -14.122 -27.219 1.00 90.94 264 ALA A O 1
ATOM 2125 N N . VAL A 1 265 ? 8.657 -13.964 -28.250 1.00 91.50 265 VAL A N 1
ATOM 2126 C CA . VAL A 1 265 ? 8.103 -13.708 -29.591 1.00 91.50 265 VAL A CA 1
ATOM 2127 C C . VAL A 1 265 ? 7.542 -14.991 -30.207 1.00 91.50 265 VAL A C 1
ATOM 2129 O O . VAL A 1 265 ? 6.522 -14.966 -30.898 1.00 91.50 265 VAL A O 1
ATOM 2132 N N . ASP A 1 266 ? 8.177 -16.125 -29.923 1.00 92.75 266 ASP A N 1
ATOM 2133 C CA . ASP A 1 266 ? 7.751 -17.447 -30.363 1.00 92.75 266 ASP A CA 1
ATOM 2134 C C . ASP A 1 266 ? 8.166 -18.545 -29.365 1.00 92.75 266 ASP A C 1
ATOM 2136 O O . ASP A 1 266 ? 8.690 -18.291 -28.278 1.00 92.75 266 ASP A O 1
ATOM 2140 N N . SER A 1 267 ? 7.875 -19.801 -29.711 1.00 92.38 267 SER A N 1
ATOM 2141 C CA . SER A 1 267 ? 8.195 -20.950 -28.863 1.00 92.38 267 SER A CA 1
ATOM 2142 C C . SER A 1 267 ? 9.693 -21.233 -28.737 1.00 92.38 267 SER A C 1
ATOM 2144 O O . SER A 1 267 ? 10.104 -21.825 -27.740 1.00 92.38 267 SER A O 1
ATOM 2146 N N . GLU A 1 268 ? 10.494 -20.876 -29.742 1.00 93.56 268 GLU A N 1
ATOM 2147 C CA . GLU A 1 268 ? 11.943 -21.094 -29.729 1.00 93.56 268 GLU A CA 1
ATOM 2148 C C . GLU A 1 268 ? 12.617 -20.076 -28.805 1.00 93.56 268 GLU A C 1
ATOM 2150 O O . GLU A 1 268 ? 13.406 -20.463 -27.943 1.00 93.56 268 GLU A O 1
ATOM 2155 N N . ASP A 1 269 ? 12.205 -18.813 -28.897 1.00 91.50 269 ASP A N 1
ATOM 2156 C CA . ASP A 1 269 ? 12.586 -17.721 -27.999 1.00 91.50 269 ASP A CA 1
ATOM 2157 C C . ASP A 1 269 ? 12.197 -18.034 -26.543 1.00 91.50 269 ASP A C 1
ATOM 2159 O O . ASP A 1 269 ? 13.037 -18.002 -25.640 1.00 91.50 269 ASP A O 1
ATOM 2163 N N . ALA A 1 270 ? 10.957 -18.492 -26.315 1.00 90.50 270 ALA A N 1
ATOM 2164 C CA . ALA A 1 270 ? 10.502 -18.925 -24.992 1.00 90.50 270 ALA A CA 1
ATOM 2165 C C . ALA A 1 270 ? 11.365 -20.062 -24.427 1.00 90.50 270 ALA A C 1
ATOM 2167 O O . ALA A 1 270 ? 11.763 -20.036 -23.259 1.00 90.50 270 ALA A O 1
ATOM 2168 N N . TRP A 1 271 ? 11.663 -21.077 -25.244 1.00 90.81 271 TRP A N 1
ATOM 2169 C CA . TRP A 1 271 ? 12.501 -22.191 -24.815 1.00 90.81 271 TRP A CA 1
ATOM 2170 C C . TRP A 1 271 ? 13.926 -21.730 -24.498 1.00 90.81 271 TRP A C 1
ATOM 2172 O O . TRP A 1 271 ? 14.470 -22.112 -23.463 1.00 90.81 271 TRP A O 1
ATOM 2182 N N . GLY A 1 272 ? 14.512 -20.873 -25.337 1.00 90.12 272 GLY A N 1
ATOM 2183 C CA . GLY A 1 272 ? 15.843 -20.305 -25.128 1.00 90.12 272 GLY A CA 1
ATOM 2184 C C . GLY A 1 272 ? 15.953 -19.499 -23.833 1.00 90.12 272 GLY A C 1
ATOM 2185 O O . GLY A 1 272 ? 16.922 -19.668 -23.092 1.00 90.12 272 GLY A O 1
ATOM 2186 N N . ALA A 1 273 ? 14.947 -18.679 -23.525 1.00 90.12 273 ALA A N 1
ATOM 2187 C CA . ALA A 1 273 ? 14.928 -17.845 -22.326 1.00 90.12 273 ALA A CA 1
ATOM 2188 C C . ALA A 1 273 ? 14.674 -18.641 -21.036 1.00 90.12 273 ALA A C 1
ATOM 2190 O O . ALA A 1 273 ? 15.364 -18.434 -20.036 1.00 90.12 273 ALA A O 1
ATOM 2191 N N . PHE A 1 274 ? 13.712 -19.572 -21.040 1.00 91.88 274 PHE A N 1
ATOM 2192 C CA . PHE A 1 274 ? 13.284 -20.262 -19.816 1.00 91.88 274 PHE A CA 1
ATOM 2193 C C . PHE A 1 274 ? 14.007 -21.589 -19.552 1.00 91.88 274 PHE A C 1
ATOM 2195 O O . PHE A 1 274 ? 14.142 -21.975 -18.390 1.00 91.88 274 PHE A O 1
ATOM 2202 N N . SER A 1 275 ? 14.511 -22.293 -20.574 1.00 89.75 275 SER A N 1
ATOM 2203 C CA . SER A 1 275 ? 15.199 -23.583 -20.383 1.00 89.75 275 SER A CA 1
ATOM 2204 C C . SER A 1 275 ? 16.393 -23.516 -19.417 1.00 89.75 275 SER A C 1
ATOM 2206 O O . SER A 1 275 ? 16.536 -24.460 -18.636 1.00 89.75 275 SER A O 1
ATOM 2208 N N . PRO A 1 276 ? 17.228 -22.456 -19.395 1.00 88.19 276 PRO A N 1
ATOM 2209 C CA . PRO A 1 276 ? 18.320 -22.338 -18.426 1.00 88.19 276 PRO A CA 1
ATOM 2210 C C . PRO A 1 276 ? 17.858 -22.262 -16.962 1.00 88.19 276 PRO A C 1
ATOM 2212 O O . PRO A 1 276 ? 18.620 -22.619 -16.066 1.00 88.19 276 PRO A O 1
ATOM 2215 N N . LEU A 1 277 ? 16.621 -21.819 -16.710 1.00 86.75 277 LEU A N 1
ATOM 2216 C CA . LEU A 1 277 ? 16.061 -21.666 -15.361 1.00 86.75 277 LEU A CA 1
ATOM 2217 C C . LEU A 1 277 ? 15.550 -22.985 -14.776 1.00 86.75 277 LEU A C 1
ATOM 2219 O O . LEU A 1 277 ? 15.386 -23.099 -13.563 1.00 86.75 277 LEU A O 1
ATOM 2223 N N . LEU A 1 278 ? 15.268 -23.975 -15.628 1.00 83.38 278 LEU A N 1
ATOM 2224 C CA . LEU A 1 278 ? 14.582 -25.201 -15.224 1.00 83.38 278 LEU A CA 1
ATOM 2225 C C . LEU A 1 278 ? 15.470 -26.206 -14.485 1.00 83.38 278 LEU A C 1
ATOM 2227 O O . LEU A 1 278 ? 14.909 -27.126 -13.905 1.00 83.38 278 LEU A O 1
ATOM 2231 N N . GLY A 1 279 ? 16.796 -26.011 -14.461 1.00 68.19 279 GLY A N 1
ATOM 2232 C CA . GLY A 1 279 ? 17.753 -26.820 -13.697 1.00 68.19 279 GLY A CA 1
ATOM 2233 C C . GLY A 1 279 ? 17.734 -28.322 -14.027 1.00 68.19 279 GLY A C 1
ATOM 2234 O O . GLY A 1 279 ? 16.794 -29.040 -13.696 1.00 68.19 279 GLY A O 1
ATOM 2235 N N . HIS A 1 280 ? 18.815 -28.831 -14.619 1.00 46.59 280 HIS A N 1
ATOM 2236 C CA . HIS A 1 280 ? 19.148 -30.258 -14.526 1.00 46.59 280 HIS A CA 1
ATOM 2237 C C . HIS A 1 280 ? 19.975 -30.526 -13.269 1.00 46.59 280 HIS A C 1
ATOM 2239 O O . HIS A 1 280 ? 20.879 -29.707 -12.986 1.00 46.59 280 HIS A O 1
#

Secondary structure (DSSP, 8-state):
-EEEETTEEEE--TTS-HHHHHHHHHHHHHHHHHHHS-TT-EEEEETTEEEEEEEETTEEEEE-HHHHHHHHTT-STTSS-TT---EEETTEE----PPTTS-HHHHTTS-HHHHHHHHHHHHTSSS--GGGS-HHHHHHH-TTTS--STTGGGS-HHHHHHHHHHHHH-SSHHHHHHHHHTS-HHHHHHHGGG--TTT-HHHHHHHHHHHHHT-TT---HHHHHHHHHHHHHH-HHHHHHHSHHHHT-SSHHHHHHHHHH---SSHHHHHHHHGGGG--

Radius of gyration: 23.09 Å; Cα contacts (8 Å, |Δi|>4): 343; chains: 1; bounding box: 55×54×55 Å

Mean predicted aligned error: 14.48 Å